Protein AF-A0A520XYS1-F1 (afdb_monomer_lite)

Secondary structure (DSSP, 8-state):
---BTTB-HHHHHHHHHHHHHHHHHHHHHHHHH-GGGHHHHHHHHHHHHHHHHHHHHHHHHHHHHHHTTS---HHHHHHHHHHHHHHHHHHHHHHHHHHHHHHTTTTTTT-HHHHHHHHHHHHHHHHHHHHHHHHHHHHHHHHHHHHHHHHHHHHTT--S-PPP----------------------------------PPP-HHHHHHHHTHHHH-TTSS-SSS---TTHHHH---HHHHHHHHHH--SSS---TTTS-HHHHHHHHHHHHHHT-TT------

pLDDT: mean 78.08, std 20.96, range [33.53, 98.38]

Structure (mmCIF, N/CA/C/O backbone):
data_AF-A0A520XYS1-F1
#
_entry.id   AF-A0A520XYS1-F1
#
loop_
_atom_site.group_PDB
_atom_site.id
_atom_site.type_symbol
_atom_site.label_atom_id
_atom_site.label_alt_id
_atom_site.label_comp_id
_atom_site.label_asym_id
_atom_site.label_entity_id
_atom_site.label_seq_id
_atom_site.pdbx_PDB_ins_code
_atom_site.Cartn_x
_atom_site.Cartn_y
_atom_site.Cartn_z
_atom_site.occupancy
_atom_site.B_iso_or_equiv
_atom_site.auth_seq_id
_atom_site.auth_comp_id
_atom_site.auth_asym_id
_atom_site.auth_atom_id
_atom_site.pdbx_PDB_model_num
ATOM 1 N N . MET A 1 1 ? -11.963 20.875 -13.825 1.00 44.03 1 MET A N 1
ATOM 2 C CA . MET A 1 1 ? -11.441 19.941 -14.853 1.00 44.03 1 MET A CA 1
ATOM 3 C C . MET A 1 1 ? -12.479 18.845 -15.032 1.00 44.03 1 MET A C 1
ATOM 5 O O . MET A 1 1 ? -12.377 17.786 -14.429 1.00 44.03 1 MET A O 1
ATOM 9 N N . GLU A 1 2 ? -13.547 19.167 -15.755 1.00 49.66 2 GLU A N 1
ATOM 10 C CA . GLU A 1 2 ? -14.822 18.446 -15.715 1.00 49.66 2 GLU A CA 1
ATOM 11 C C . GLU A 1 2 ? -15.007 17.699 -17.043 1.00 49.66 2 GLU A C 1
ATOM 13 O O . GLU A 1 2 ? -15.069 18.327 -18.093 1.00 49.66 2 GLU A O 1
ATOM 18 N N . SER A 1 3 ? -15.080 16.367 -16.994 1.00 47.44 3 SER A N 1
ATOM 19 C CA . SER A 1 3 ? -15.282 15.424 -18.112 1.00 47.44 3 SER A CA 1
ATOM 20 C C . SER A 1 3 ? -14.084 15.155 -19.046 1.00 47.44 3 SER A C 1
ATOM 22 O O . SER A 1 3 ? -13.508 16.030 -19.687 1.00 47.44 3 SER A O 1
ATOM 24 N N . VAL A 1 4 ? -13.737 13.870 -19.143 1.00 53.41 4 VAL A N 1
ATOM 25 C CA . VAL A 1 4 ? -12.895 13.280 -20.189 1.00 53.41 4 VAL A CA 1
ATOM 26 C C . VAL A 1 4 ? -13.722 12.109 -20.723 1.00 53.41 4 VAL A C 1
ATOM 28 O O . VAL A 1 4 ? -13.997 11.175 -19.980 1.00 53.41 4 VAL A O 1
ATOM 31 N N . PHE A 1 5 ? -14.178 12.196 -21.977 1.00 60.97 5 PHE A N 1
ATOM 32 C CA . PHE A 1 5 ? -15.071 11.216 -22.629 1.00 60.97 5 PHE A CA 1
ATOM 33 C C . PHE A 1 5 ? -16.490 11.069 -22.036 1.00 60.97 5 PHE A C 1
ATOM 35 O O . PHE A 1 5 ? -16.976 9.949 -21.921 1.00 60.97 5 PHE A O 1
ATOM 42 N N . ASP A 1 6 ? -17.167 12.172 -21.687 1.00 61.75 6 ASP A N 1
ATOM 43 C CA . ASP A 1 6 ? -18.593 12.188 -21.264 1.00 61.75 6 ASP A CA 1
ATOM 44 C C . ASP A 1 6 ? -18.919 11.334 -20.014 1.00 61.75 6 ASP A C 1
ATOM 46 O O . ASP A 1 6 ? -20.069 11.135 -19.632 1.00 61.75 6 ASP A O 1
ATOM 50 N N . LEU A 1 7 ? -17.873 10.851 -19.343 1.00 61.34 7 LEU A N 1
ATOM 51 C CA . LEU A 1 7 ? -17.911 10.132 -18.081 1.00 61.34 7 LEU A CA 1
ATOM 52 C C . LEU A 1 7 ? -17.264 11.016 -17.006 1.00 61.34 7 LEU A C 1
ATOM 54 O O . LEU A 1 7 ? -16.341 11.788 -17.313 1.00 61.34 7 LEU A O 1
ATOM 58 N N . PRO A 1 8 ? -17.709 10.925 -15.739 1.00 68.00 8 PRO A N 1
ATOM 59 C CA . PRO A 1 8 ? -17.008 11.579 -14.646 1.00 68.00 8 PRO A CA 1
ATOM 60 C C . PRO A 1 8 ? -15.547 11.115 -14.679 1.00 68.00 8 PRO A C 1
ATOM 62 O O . PRO A 1 8 ? -15.253 9.922 -14.652 1.00 68.00 8 PRO A O 1
ATOM 65 N N . ALA A 1 9 ? -14.613 12.062 -14.782 1.00 66.50 9 ALA A N 1
ATOM 66 C CA . ALA A 1 9 ? -13.184 11.747 -14.860 1.00 66.50 9 ALA A CA 1
ATOM 67 C C . ALA A 1 9 ? -12.687 11.034 -13.585 1.00 66.50 9 ALA A C 1
ATOM 69 O O . ALA A 1 9 ? -11.674 10.338 -13.609 1.00 66.50 9 ALA A O 1
ATOM 70 N N . HIS A 1 10 ? -13.432 11.190 -12.489 1.00 66.44 10 HIS A N 1
ATOM 71 C CA . HIS A 1 10 ? -13.073 10.744 -11.154 1.00 66.44 10 HIS A CA 1
ATOM 72 C C . HIS A 1 10 ? -12.969 9.204 -11.032 1.00 66.44 10 HIS A C 1
ATOM 74 O O . HIS A 1 10 ? -11.882 8.742 -10.687 1.00 66.44 10 HIS A O 1
ATOM 80 N N . PRO A 1 11 ? -13.964 8.378 -11.438 1.00 70.88 11 PRO A N 1
ATOM 81 C CA . PRO A 1 11 ? -13.792 6.924 -11.502 1.00 70.88 11 PRO A CA 1
ATOM 82 C C . PRO A 1 11 ? -12.605 6.475 -12.358 1.00 70.88 11 PRO A C 1
ATOM 84 O O . PRO A 1 11 ? -11.825 5.630 -11.931 1.00 70.88 11 PRO A O 1
ATOM 87 N N . LEU A 1 12 ? -12.418 7.041 -13.550 1.00 73.31 12 LEU A N 1
ATOM 88 C CA . LEU A 1 12 ? -11.340 6.591 -14.436 1.00 73.31 12 LEU A CA 1
ATOM 89 C C . LEU A 1 12 ? -9.949 6.868 -13.849 1.00 73.31 12 LEU A C 1
ATOM 91 O O . LEU A 1 12 ? -9.067 6.017 -13.974 1.00 73.31 12 LEU A O 1
ATOM 95 N N . MET A 1 13 ? -9.761 8.009 -13.174 1.00 72.38 13 MET A N 1
ATOM 96 C CA . MET A 1 13 ? -8.475 8.354 -12.558 1.00 72.38 13 MET A CA 1
ATOM 97 C C . MET A 1 13 ? -8.081 7.421 -11.411 1.00 72.38 13 MET A C 1
ATOM 99 O O . MET A 1 13 ? -6.893 7.154 -11.251 1.00 72.38 13 MET A O 1
ATOM 103 N N . VAL A 1 14 ? -9.044 6.897 -10.647 1.00 81.69 14 VAL A N 1
ATOM 104 C CA . VAL A 1 14 ? -8.759 5.997 -9.513 1.00 81.69 14 VAL A CA 1
ATOM 105 C C . VAL A 1 14 ? -8.704 4.522 -9.919 1.00 81.69 14 VAL A C 1
ATOM 107 O O . VAL A 1 14 ? -7.924 3.758 -9.357 1.00 81.69 14 VAL A O 1
ATOM 110 N N . HIS A 1 15 ? -9.452 4.110 -10.947 1.00 88.25 15 HIS A N 1
ATOM 111 C CA . HIS A 1 15 ? -9.433 2.721 -11.420 1.00 88.25 15 HIS A CA 1
ATOM 112 C C . HIS A 1 15 ? -8.185 2.402 -12.249 1.00 88.25 15 HIS A C 1
ATOM 114 O O . HIS A 1 15 ? -7.709 1.264 -12.236 1.00 88.25 15 HIS A O 1
ATOM 120 N N . PHE A 1 16 ? -7.630 3.387 -12.966 1.00 91.44 16 PHE A N 1
ATOM 121 C CA . PHE A 1 16 ? -6.454 3.153 -13.798 1.00 91.44 16 PHE A CA 1
ATOM 122 C C . PHE A 1 16 ? -5.235 2.675 -12.983 1.00 91.44 16 PHE A C 1
ATOM 124 O O . PHE A 1 16 ? -4.698 1.622 -13.331 1.00 91.44 16 PHE A O 1
ATOM 131 N N . PRO A 1 17 ? -4.809 3.338 -11.885 1.00 92.25 17 PRO A N 1
ATOM 132 C CA . PRO A 1 17 ? -3.697 2.868 -11.057 1.00 92.25 17 PRO A CA 1
ATOM 133 C C . PRO A 1 17 ? -3.905 1.456 -10.508 1.00 92.25 17 PRO A C 1
ATOM 135 O O . PRO A 1 17 ? -2.984 0.641 -10.567 1.00 92.25 17 PRO A O 1
ATOM 138 N N . VAL A 1 18 ? -5.119 1.144 -10.043 1.00 92.94 18 VAL A N 1
ATOM 139 C CA . VAL A 1 18 ? -5.460 -0.154 -9.433 1.00 92.94 18 VAL A CA 1
ATOM 140 C C . VAL A 1 18 ? -5.207 -1.318 -10.394 1.00 92.94 18 VAL A C 1
ATOM 142 O O . VAL A 1 18 ? -4.748 -2.378 -9.976 1.00 92.94 18 VAL A O 1
ATOM 145 N N . VAL A 1 19 ? -5.439 -1.120 -11.694 1.00 95.00 19 VAL A N 1
ATOM 146 C CA . VAL A 1 19 ? -5.171 -2.142 -12.719 1.00 95.00 19 VAL A CA 1
ATOM 147 C C . VAL A 1 19 ? -3.746 -2.034 -13.268 1.00 95.00 19 VAL A C 1
ATOM 149 O O . VAL A 1 19 ? -3.080 -3.045 -13.505 1.00 95.00 19 VAL A O 1
ATOM 152 N N . ALA A 1 20 ? -3.252 -0.815 -13.474 1.00 95.69 20 ALA A N 1
ATOM 153 C CA . ALA A 1 20 ? -1.972 -0.578 -14.125 1.00 95.69 20 ALA A CA 1
ATOM 154 C C . ALA A 1 20 ? -0.775 -1.011 -13.266 1.00 95.69 20 ALA A C 1
ATOM 156 O O . ALA A 1 20 ? 0.220 -1.475 -13.824 1.00 95.69 20 ALA A O 1
ATOM 157 N N . ILE A 1 21 ? -0.855 -0.909 -11.933 1.00 96.62 21 ILE A N 1
ATOM 158 C CA . ILE A 1 21 ? 0.234 -1.305 -11.026 1.00 96.62 21 ILE A CA 1
ATOM 159 C C . ILE A 1 21 ? 0.489 -2.825 -11.083 1.00 96.62 21 ILE A C 1
ATOM 161 O O . ILE A 1 21 ? 1.620 -3.200 -11.398 1.00 96.62 21 ILE A O 1
ATOM 165 N N . PRO A 1 22 ? -0.502 -3.726 -10.883 1.00 97.00 22 PRO A N 1
ATOM 166 C CA . PRO A 1 22 ? -0.289 -5.170 -11.032 1.00 97.00 22 PRO A CA 1
ATOM 167 C C . PRO A 1 22 ? 0.225 -5.567 -12.419 1.00 97.00 22 PRO A C 1
ATOM 169 O O . PRO A 1 22 ? 1.136 -6.389 -12.537 1.00 97.00 22 PRO A O 1
ATOM 172 N N . VAL A 1 23 ? -0.314 -4.954 -13.480 1.00 97.62 23 VAL A N 1
ATOM 173 C CA . VAL A 1 23 ? 0.135 -5.205 -14.858 1.00 97.62 23 VAL A CA 1
ATOM 174 C C . VAL A 1 23 ? 1.599 -4.795 -15.040 1.00 97.62 23 VAL A C 1
ATOM 176 O O . VAL A 1 23 ? 2.385 -5.555 -15.612 1.00 97.62 23 VAL A O 1
ATOM 179 N N . LEU A 1 24 ? 1.991 -3.627 -14.522 1.00 97.44 24 LEU A N 1
ATOM 180 C CA . LEU A 1 24 ? 3.372 -3.153 -14.556 1.00 97.44 24 LEU A CA 1
ATOM 181 C C . LEU A 1 24 ? 4.305 -4.061 -13.745 1.00 97.44 24 LEU A C 1
ATOM 183 O O . LEU A 1 24 ? 5.397 -4.370 -14.218 1.00 97.44 24 LEU A O 1
ATOM 187 N N . SER A 1 25 ? 3.877 -4.534 -12.573 1.00 97.44 25 SER A N 1
ATOM 188 C CA . SER A 1 25 ? 4.633 -5.472 -11.734 1.00 97.44 25 SER A CA 1
ATOM 189 C C . SER A 1 25 ? 4.891 -6.800 -12.449 1.00 97.44 25 SER A C 1
ATOM 191 O O . SER A 1 25 ? 6.027 -7.279 -12.481 1.00 97.44 25 SER A O 1
ATOM 193 N N . ILE A 1 26 ? 3.871 -7.372 -13.099 1.00 97.50 26 ILE A N 1
ATOM 194 C CA . ILE A 1 26 ? 4.018 -8.597 -13.901 1.00 97.50 26 ILE A CA 1
ATOM 195 C C . ILE A 1 26 ? 4.971 -8.352 -15.073 1.00 97.50 26 ILE A C 1
ATOM 197 O O . ILE A 1 26 ? 5.891 -9.141 -15.296 1.00 97.50 26 ILE A O 1
ATOM 201 N N . LEU A 1 27 ? 4.799 -7.244 -15.803 1.00 96.50 27 LEU A N 1
ATOM 202 C CA . LEU A 1 27 ? 5.690 -6.882 -16.903 1.00 96.50 27 LEU A CA 1
ATOM 203 C C . LEU A 1 27 ? 7.140 -6.724 -16.422 1.00 96.50 27 LEU A C 1
ATOM 205 O O . LEU A 1 27 ? 8.055 -7.230 -17.071 1.00 96.50 27 LEU A O 1
ATOM 209 N N . ALA A 1 28 ? 7.358 -6.071 -15.281 1.00 95.50 28 ALA A N 1
ATOM 210 C CA . ALA A 1 28 ? 8.678 -5.884 -14.693 1.00 95.50 28 ALA A CA 1
ATOM 211 C C . ALA A 1 28 ? 9.351 -7.230 -14.387 1.00 95.50 28 ALA A C 1
ATOM 213 O O . ALA A 1 28 ? 10.486 -7.460 -14.810 1.00 95.50 28 ALA A O 1
ATOM 214 N N . ILE A 1 29 ? 8.631 -8.156 -13.746 1.00 95.38 29 ILE A N 1
ATOM 215 C CA . ILE A 1 29 ? 9.125 -9.508 -13.450 1.00 95.38 29 ILE A CA 1
ATOM 216 C C . ILE A 1 29 ? 9.424 -10.275 -14.747 1.00 95.38 29 ILE A C 1
ATOM 218 O O . ILE A 1 29 ? 10.493 -10.873 -14.878 1.00 95.38 29 ILE A O 1
ATOM 222 N N . LEU A 1 30 ? 8.544 -10.213 -15.753 1.00 95.12 30 LEU A N 1
ATOM 223 C CA . LEU A 1 30 ? 8.771 -10.852 -17.055 1.00 95.12 30 LEU A CA 1
ATOM 224 C C . LEU A 1 30 ? 10.018 -10.308 -17.760 1.00 95.12 30 LEU A C 1
ATOM 226 O O . LEU A 1 30 ? 10.784 -11.082 -18.338 1.00 95.12 30 LEU A O 1
ATOM 230 N N . LEU A 1 31 ? 10.259 -8.997 -17.696 1.00 91.81 31 LEU A N 1
ATOM 231 C CA . LEU A 1 31 ? 11.460 -8.381 -18.257 1.00 91.81 31 LEU A CA 1
ATOM 232 C C . LEU A 1 31 ? 12.718 -8.749 -17.466 1.00 91.81 31 LEU A C 1
ATOM 234 O O . LEU A 1 31 ? 13.782 -8.905 -18.070 1.00 91.81 31 LEU A O 1
ATOM 238 N N . VAL A 1 32 ? 12.625 -8.959 -16.151 1.00 92.38 32 VAL A N 1
ATOM 239 C CA . VAL A 1 32 ? 13.731 -9.515 -15.360 1.00 92.38 32 VAL A CA 1
ATOM 240 C C . VAL A 1 32 ? 14.054 -10.942 -15.819 1.00 92.38 32 VAL A C 1
ATOM 242 O O . VAL A 1 32 ? 15.208 -11.204 -16.164 1.00 92.38 32 VAL A O 1
ATOM 245 N N . LEU A 1 33 ? 13.051 -11.821 -15.913 1.00 91.62 33 LEU A N 1
ATOM 246 C CA . LEU A 1 33 ? 13.213 -13.243 -16.247 1.00 91.62 33 LEU A CA 1
ATOM 247 C C . LEU A 1 33 ? 13.577 -13.506 -17.715 1.00 91.62 33 LEU A C 1
ATOM 249 O O . LEU A 1 33 ? 14.277 -14.475 -18.011 1.00 91.62 33 LEU A O 1
ATOM 253 N N . LYS A 1 34 ? 13.123 -12.656 -18.646 1.00 89.81 34 LYS A N 1
ATOM 254 C CA . LYS A 1 34 ? 13.348 -12.812 -20.090 1.00 89.81 34 LYS A CA 1
ATOM 255 C C . LYS A 1 34 ? 14.091 -11.606 -20.682 1.00 89.81 34 LYS A C 1
ATOM 257 O O . LYS A 1 34 ? 13.475 -10.735 -21.303 1.00 89.81 34 LYS A O 1
ATOM 262 N N . PRO A 1 35 ? 15.437 -11.570 -20.584 1.00 83.06 35 PRO A N 1
ATOM 263 C CA . PRO A 1 35 ? 16.249 -10.452 -21.067 1.00 83.06 35 PRO A CA 1
ATOM 264 C C . PRO A 1 35 ? 16.073 -10.137 -22.555 1.00 83.06 35 PRO A C 1
ATOM 266 O O . PRO A 1 35 ? 16.159 -8.976 -22.950 1.00 83.06 35 PRO A O 1
ATOM 269 N N . SER A 1 36 ? 15.775 -11.144 -23.383 1.00 84.44 36 SER A N 1
ATOM 270 C CA . SER A 1 36 ? 15.571 -10.958 -24.825 1.00 84.44 36 SER A CA 1
ATOM 271 C C . SER A 1 36 ? 14.384 -10.040 -25.144 1.00 84.44 36 SER A C 1
ATOM 273 O O . SER A 1 36 ? 14.406 -9.334 -26.152 1.00 84.44 36 SER A O 1
ATOM 275 N N . LEU A 1 37 ? 13.369 -10.008 -24.272 1.00 84.88 37 LEU A N 1
ATOM 276 C CA . LEU A 1 37 ? 12.145 -9.229 -24.462 1.00 84.88 37 LEU A CA 1
ATOM 277 C C . LEU A 1 37 ? 12.354 -7.728 -24.188 1.00 84.88 37 LEU A C 1
ATOM 279 O O . LEU A 1 37 ? 11.630 -6.894 -24.732 1.00 84.88 37 LEU A O 1
ATOM 283 N N . ARG A 1 38 ? 13.395 -7.371 -23.417 1.00 84.50 38 ARG A N 1
ATOM 284 C CA . ARG A 1 38 ? 13.719 -5.982 -23.038 1.00 84.50 38 ARG A CA 1
ATOM 285 C C . ARG A 1 38 ? 13.978 -5.085 -24.246 1.00 84.50 38 ARG A C 1
ATOM 287 O O . ARG A 1 38 ? 13.657 -3.901 -24.215 1.00 84.50 38 ARG A O 1
ATOM 294 N N . SER A 1 39 ? 14.564 -5.627 -25.314 1.00 80.75 39 SER A N 1
ATOM 295 C CA . SER A 1 39 ? 14.966 -4.835 -26.482 1.00 80.75 39 SER A CA 1
ATOM 296 C C . SER A 1 39 ? 13.765 -4.284 -27.262 1.00 80.75 39 SER A C 1
ATOM 298 O O . SER A 1 39 ? 13.771 -3.096 -27.600 1.00 80.75 39 SER A O 1
ATOM 300 N N . SER A 1 40 ? 12.745 -5.120 -27.482 1.00 85.94 40 SER A N 1
ATOM 301 C CA . SER A 1 40 ? 11.527 -4.802 -28.235 1.00 85.94 40 SER A CA 1
ATOM 302 C C . SER A 1 40 ? 10.470 -4.094 -27.387 1.00 85.94 40 SER A C 1
ATOM 304 O O . SER A 1 40 ? 9.817 -3.180 -27.876 1.00 85.94 40 SER A O 1
ATOM 306 N N . TRP A 1 41 ? 10.323 -4.468 -26.112 1.00 91.75 41 TRP A N 1
ATOM 307 C CA . TRP A 1 41 ? 9.269 -3.931 -25.237 1.00 91.75 41 TRP A CA 1
ATOM 308 C C . TRP A 1 41 ? 9.700 -2.705 -24.430 1.00 91.75 41 TRP A C 1
ATOM 310 O O . TRP A 1 41 ? 8.909 -2.151 -23.679 1.00 91.75 41 TRP A O 1
ATOM 320 N N . ARG A 1 42 ? 10.940 -2.242 -24.611 1.00 90.06 42 ARG A N 1
ATOM 321 C CA . ARG A 1 42 ? 11.534 -1.114 -23.884 1.00 90.06 42 ARG A CA 1
ATOM 322 C C . ARG A 1 42 ? 10.621 0.106 -23.773 1.00 90.06 42 ARG A C 1
ATOM 324 O O . ARG A 1 42 ? 10.347 0.581 -22.678 1.00 90.06 42 ARG A O 1
ATOM 331 N N . TRP A 1 43 ? 10.210 0.640 -24.921 1.00 92.19 43 TRP A N 1
ATOM 332 C CA . TRP A 1 43 ? 9.527 1.931 -24.965 1.00 92.19 43 TRP A CA 1
ATOM 333 C C . TRP A 1 43 ? 8.107 1.798 -24.437 1.00 92.19 43 TRP A C 1
ATOM 335 O O . TRP A 1 43 ? 7.614 2.704 -23.778 1.00 92.19 43 TRP A O 1
ATOM 345 N N . PHE A 1 44 ? 7.507 0.626 -24.646 1.00 95.38 44 PHE A N 1
ATOM 346 C CA . PHE A 1 44 ? 6.235 0.265 -24.048 1.00 95.38 44 PHE A CA 1
ATOM 347 C C . PHE A 1 44 ? 6.334 0.176 -22.518 1.00 95.38 44 PHE A C 1
ATOM 349 O O . PHE A 1 44 ? 5.522 0.776 -21.830 1.00 95.38 44 PHE A O 1
ATOM 356 N N . ALA A 1 45 ? 7.354 -0.498 -21.977 1.00 94.12 45 ALA A N 1
ATOM 357 C CA . ALA A 1 45 ? 7.548 -0.639 -20.535 1.00 94.12 45 ALA A CA 1
ATOM 358 C C . ALA A 1 45 ? 7.820 0.704 -19.842 1.00 94.12 45 ALA A C 1
ATOM 360 O O . ALA A 1 45 ? 7.249 0.966 -18.790 1.00 94.12 45 ALA A O 1
ATOM 361 N N . ILE A 1 46 ? 8.648 1.567 -20.444 1.00 95.00 46 ILE A N 1
ATOM 362 C CA . ILE A 1 46 ? 8.909 2.920 -19.925 1.00 95.00 46 ILE A CA 1
ATOM 363 C C . ILE A 1 46 ? 7.641 3.774 -20.007 1.00 95.00 46 ILE A C 1
ATOM 365 O O . ILE A 1 46 ? 7.277 4.414 -19.027 1.00 95.00 46 ILE A O 1
ATOM 369 N N . GLY A 1 47 ? 6.947 3.761 -21.150 1.00 96.31 47 GLY A N 1
ATOM 370 C CA . GLY A 1 47 ? 5.692 4.492 -21.319 1.00 96.31 47 GLY A CA 1
ATOM 371 C C . GLY A 1 47 ? 4.647 4.068 -20.290 1.00 96.31 47 GLY A C 1
ATOM 372 O O . GLY A 1 47 ? 4.088 4.919 -19.607 1.00 96.31 47 GLY A O 1
ATOM 373 N N . LEU A 1 48 ? 4.451 2.759 -20.109 1.00 96.31 48 LEU A N 1
ATOM 374 C CA . LEU A 1 48 ? 3.540 2.219 -19.105 1.00 96.31 48 LEU A CA 1
ATOM 375 C C . LEU A 1 48 ? 3.965 2.617 -17.687 1.00 96.31 48 LEU A C 1
ATOM 377 O O . LEU A 1 48 ? 3.130 3.088 -16.930 1.00 96.31 48 LEU A O 1
ATOM 381 N N . ALA A 1 49 ? 5.251 2.504 -17.342 1.00 96.69 49 ALA A N 1
ATOM 382 C CA . ALA A 1 49 ? 5.758 2.892 -16.026 1.00 96.69 49 ALA A CA 1
ATOM 383 C C . ALA A 1 49 ? 5.495 4.369 -15.699 1.00 96.69 49 ALA A C 1
ATOM 385 O O . ALA A 1 49 ? 5.053 4.689 -14.597 1.00 96.69 49 ALA A O 1
ATOM 386 N N . VAL A 1 50 ? 5.739 5.260 -16.664 1.00 96.50 50 VAL A N 1
ATOM 387 C CA . VAL A 1 50 ? 5.510 6.703 -16.515 1.00 96.50 50 VAL A CA 1
ATOM 388 C C . VAL A 1 50 ? 4.021 7.006 -16.380 1.00 96.50 50 VAL A C 1
ATOM 390 O O . VAL A 1 50 ? 3.637 7.749 -15.483 1.00 96.50 50 VAL A O 1
ATOM 393 N N . ILE A 1 51 ? 3.176 6.411 -17.228 1.00 95.62 51 ILE A N 1
ATOM 394 C CA . ILE A 1 51 ? 1.724 6.620 -17.170 1.00 95.62 51 ILE A CA 1
ATOM 395 C C . ILE A 1 51 ? 1.162 6.106 -15.839 1.00 95.62 51 ILE A C 1
ATOM 397 O O . ILE A 1 51 ? 0.389 6.818 -15.203 1.00 95.62 51 ILE A O 1
ATOM 401 N N . THR A 1 52 ? 1.580 4.920 -15.381 1.00 95.75 52 THR A N 1
ATOM 402 C CA . THR A 1 52 ? 1.186 4.382 -14.072 1.00 95.75 52 THR A CA 1
ATOM 403 C C . THR A 1 52 ? 1.588 5.333 -12.948 1.00 95.75 52 THR A C 1
ATOM 405 O O . THR A 1 52 ? 0.736 5.699 -12.148 1.00 95.75 52 THR A O 1
ATOM 408 N N . ALA A 1 53 ? 2.840 5.801 -12.917 1.00 95.50 53 ALA A N 1
ATOM 409 C CA . ALA A 1 53 ? 3.307 6.716 -11.877 1.00 95.50 53 ALA A CA 1
ATOM 410 C C . ALA A 1 53 ? 2.533 8.045 -11.868 1.00 95.50 53 ALA A C 1
ATOM 412 O O . ALA A 1 53 ? 2.072 8.474 -10.812 1.00 95.50 53 ALA A O 1
ATOM 413 N N . ILE A 1 54 ? 2.341 8.672 -13.036 1.00 94.44 54 ILE A N 1
ATOM 414 C CA . ILE A 1 54 ? 1.571 9.920 -13.164 1.00 94.44 54 ILE A CA 1
ATOM 415 C C . ILE A 1 54 ? 0.126 9.707 -12.710 1.00 94.44 54 ILE A C 1
ATOM 417 O O . ILE A 1 54 ? -0.403 10.520 -11.957 1.00 94.44 54 ILE A O 1
ATOM 421 N N . SER A 1 55 ? -0.511 8.612 -13.127 1.00 92.62 55 SER A N 1
ATOM 422 C CA . SER A 1 55 ? -1.885 8.323 -12.722 1.00 92.62 55 SER A CA 1
ATOM 423 C C . SER A 1 55 ? -2.005 8.100 -11.214 1.00 92.62 55 SER A C 1
ATOM 425 O O . SER A 1 55 ? -2.968 8.574 -10.623 1.00 92.62 55 SER A O 1
ATOM 427 N N . THR A 1 56 ? -1.042 7.422 -10.578 1.00 93.00 56 THR A N 1
ATOM 428 C CA . THR A 1 56 ? -1.008 7.249 -9.116 1.00 93.00 56 THR A CA 1
ATOM 429 C C . THR A 1 56 ? -0.827 8.586 -8.394 1.00 93.00 56 THR A C 1
ATOM 431 O O . THR A 1 56 ? -1.494 8.833 -7.394 1.00 93.00 56 THR A O 1
ATOM 434 N N . LEU A 1 57 ? 0.034 9.472 -8.908 1.00 92.06 57 LEU A N 1
ATOM 435 C CA . LEU A 1 57 ? 0.230 10.820 -8.360 1.00 92.06 57 LEU A CA 1
ATOM 436 C C . LEU A 1 57 ? -1.065 11.635 -8.399 1.00 92.06 57 LEU A C 1
ATOM 438 O O . LEU A 1 57 ? -1.453 12.194 -7.374 1.00 92.06 57 LEU A O 1
ATOM 442 N N . LEU A 1 58 ? -1.741 11.646 -9.553 1.00 90.25 58 LEU A N 1
ATOM 443 C CA . LEU A 1 58 ? -3.013 12.344 -9.738 1.00 90.25 58 LEU A CA 1
ATOM 444 C C . LEU A 1 58 ? -4.105 11.785 -8.820 1.00 90.25 58 LEU A C 1
ATOM 446 O O . LEU A 1 58 ? -4.785 12.564 -8.155 1.00 90.25 58 LEU A O 1
ATOM 450 N N . ALA A 1 59 ? -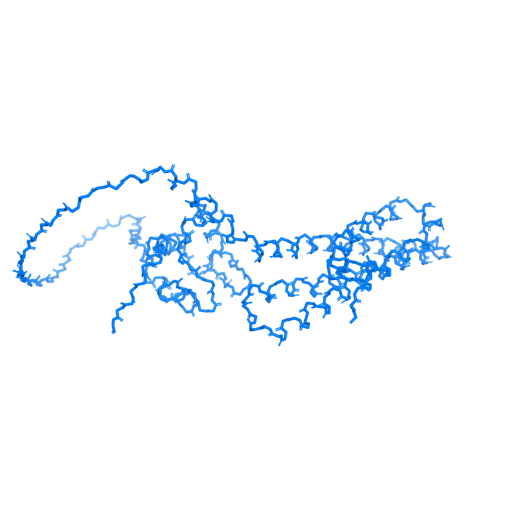4.229 10.457 -8.732 1.00 88.50 59 ALA A N 1
ATOM 451 C CA . ALA A 1 59 ? -5.196 9.807 -7.851 1.00 88.50 59 ALA A CA 1
ATOM 452 C C . ALA A 1 59 ? -4.979 10.205 -6.382 1.00 88.50 59 ALA A C 1
ATOM 454 O O . ALA A 1 59 ? -5.913 10.671 -5.736 1.00 88.50 59 ALA A O 1
ATOM 455 N N . ALA A 1 60 ? -3.745 10.127 -5.883 1.00 85.19 60 ALA A N 1
ATOM 456 C CA . ALA A 1 60 ? -3.444 10.506 -4.506 1.00 85.19 60 ALA A CA 1
ATOM 457 C C . ALA A 1 60 ? -3.645 12.017 -4.253 1.00 85.19 60 ALA A C 1
ATOM 459 O O . ALA A 1 60 ? -4.269 12.381 -3.264 1.00 85.19 60 ALA A O 1
ATOM 460 N N . SER A 1 61 ? -3.275 12.894 -5.200 1.00 85.44 61 SER A N 1
ATOM 461 C CA . SER A 1 61 ? -3.521 14.344 -5.056 1.00 85.44 61 SER A CA 1
ATOM 462 C C . SER A 1 61 ? -5.011 14.700 -5.020 1.00 85.44 61 SER A C 1
ATOM 464 O O . SER A 1 61 ? -5.406 15.691 -4.414 1.00 85.44 61 SER A O 1
ATOM 466 N N . SER A 1 62 ? -5.856 13.886 -5.666 1.00 83.56 62 SER A N 1
ATOM 467 C CA . SER A 1 62 ? -7.307 14.071 -5.613 1.00 83.56 62 SER A CA 1
ATOM 468 C C . SER A 1 62 ? -7.915 13.644 -4.274 1.00 83.56 62 SER A C 1
ATOM 470 O O . SER A 1 62 ? -8.953 14.181 -3.902 1.00 83.56 62 SER A O 1
ATOM 472 N N . GLY A 1 63 ? -7.266 12.715 -3.561 1.00 77.88 63 GLY A N 1
ATOM 473 C CA . GLY A 1 63 ? -7.657 12.294 -2.215 1.00 77.88 63 GLY A CA 1
ATOM 474 C C . GLY A 1 63 ? -7.264 13.323 -1.157 1.00 77.88 63 GLY A C 1
ATOM 475 O O . GLY A 1 63 ? -8.117 13.745 -0.387 1.00 77.88 63 GLY A O 1
ATOM 476 N N . GLU A 1 64 ? -6.018 13.805 -1.194 1.00 79.38 64 GLU A N 1
ATOM 477 C CA . GLU A 1 64 ? -5.501 14.852 -0.290 1.00 79.38 64 GLU A CA 1
ATOM 478 C C . GLU A 1 64 ? -6.406 16.104 -0.297 1.00 79.38 64 GLU A C 1
ATOM 480 O O . GLU A 1 64 ? -6.805 16.609 0.749 1.00 79.38 64 GLU A O 1
ATOM 485 N N . ALA A 1 65 ? -6.828 16.554 -1.486 1.00 79.88 65 ALA A N 1
ATOM 486 C CA . ALA A 1 65 ? -7.714 17.711 -1.633 1.00 79.88 65 ALA A CA 1
ATOM 487 C C . ALA A 1 65 ? -9.129 17.502 -1.054 1.00 79.88 65 ALA A C 1
ATOM 489 O O . ALA A 1 65 ? -9.829 18.478 -0.788 1.00 79.88 65 ALA A O 1
ATOM 490 N N . LEU A 1 66 ? -9.579 16.251 -0.907 1.00 72.44 66 LEU A N 1
ATOM 491 C CA . LEU A 1 66 ? -10.876 15.922 -0.314 1.00 72.44 66 LEU A CA 1
ATOM 492 C C . LEU A 1 66 ? -10.794 15.884 1.215 1.00 72.44 66 LEU A C 1
ATOM 494 O O . LEU A 1 66 ? -11.713 16.368 1.869 1.00 72.44 66 LEU A O 1
ATOM 498 N N . VAL A 1 67 ? -9.694 15.359 1.764 1.00 74.12 67 VAL A N 1
ATOM 499 C CA . VAL A 1 67 ? -9.428 15.292 3.212 1.00 74.12 67 VAL A CA 1
ATOM 500 C C . VAL A 1 67 ? -9.371 16.689 3.835 1.00 74.12 67 VAL A C 1
ATOM 502 O O . VAL A 1 67 ? -9.873 16.887 4.930 1.00 74.12 67 VAL A O 1
ATOM 505 N N . GLU A 1 68 ? -8.872 17.701 3.118 1.00 76.50 68 GLU A N 1
ATOM 506 C CA . GLU A 1 68 ? -8.901 19.096 3.595 1.00 76.50 68 GLU A CA 1
ATOM 507 C C . GLU A 1 68 ? -10.320 19.692 3.711 1.00 76.50 68 GLU A C 1
ATOM 509 O O . GLU A 1 68 ? -10.511 20.721 4.363 1.00 76.50 68 GLU A O 1
ATOM 514 N N . LEU A 1 69 ? -11.315 19.084 3.055 1.00 74.88 69 LEU A N 1
ATOM 515 C CA . LEU A 1 69 ? -12.689 19.592 2.985 1.00 74.88 69 LEU A CA 1
ATOM 516 C C . LEU A 1 69 ? -13.651 18.884 3.943 1.00 74.88 69 LEU A C 1
ATOM 518 O O . LEU A 1 69 ? -14.733 19.416 4.200 1.00 74.88 69 LEU A O 1
ATOM 522 N N . ILE A 1 70 ? -13.288 17.704 4.443 1.00 74.75 70 ILE A N 1
ATOM 523 C CA . ILE A 1 70 ? -14.093 16.914 5.377 1.00 74.75 70 ILE A CA 1
ATOM 524 C C . ILE A 1 70 ? -13.341 16.812 6.709 1.00 74.75 70 ILE A C 1
ATOM 526 O O . ILE A 1 70 ? -12.131 16.628 6.709 1.00 74.75 70 ILE A O 1
ATOM 530 N N . GLU A 1 71 ? -14.023 16.947 7.851 1.00 66.88 71 GLU A N 1
ATOM 531 C CA . GLU A 1 71 ? -13.432 16.555 9.140 1.00 66.88 71 GLU A CA 1
ATOM 532 C C . GLU A 1 71 ? -13.178 15.045 9.071 1.00 66.88 71 GLU A C 1
ATOM 534 O O . GLU A 1 71 ? -14.111 14.251 9.155 1.00 66.88 71 GLU A O 1
ATOM 539 N N . ALA A 1 72 ? -11.939 14.660 8.767 1.00 59.00 72 ALA A N 1
ATOM 540 C CA . ALA A 1 72 ? -11.593 13.280 8.478 1.00 59.00 72 ALA A CA 1
ATOM 541 C C . ALA A 1 72 ? -11.618 12.443 9.763 1.00 59.00 72 ALA A C 1
ATOM 543 O O . ALA A 1 72 ? -10.870 12.708 10.703 1.00 59.00 72 ALA A O 1
ATOM 544 N N . ASP A 1 73 ? -12.485 11.431 9.785 1.00 65.81 73 ASP A N 1
ATOM 545 C CA . ASP A 1 73 ? -12.469 10.370 10.791 1.00 65.81 73 ASP A CA 1
ATOM 546 C C . ASP A 1 73 ? -11.178 9.535 10.679 1.00 65.81 73 ASP A C 1
ATOM 548 O O . ASP A 1 73 ? -10.587 9.435 9.597 1.00 65.81 73 ASP A O 1
ATOM 552 N N . ASP A 1 74 ? -10.788 8.855 11.766 1.00 64.62 74 ASP A N 1
ATOM 553 C CA . ASP A 1 74 ? -9.554 8.045 11.863 1.00 64.62 74 ASP A CA 1
ATOM 554 C C . ASP A 1 74 ? -9.354 7.066 10.675 1.00 64.62 74 ASP A C 1
ATOM 556 O O . ASP A 1 74 ? -8.232 6.781 10.263 1.00 64.62 74 ASP A O 1
ATOM 560 N N . TRP A 1 75 ? -10.448 6.584 10.076 1.00 63.88 75 TRP A N 1
ATOM 561 C CA . TRP A 1 75 ? -10.461 5.569 9.016 1.00 63.88 75 TRP A CA 1
ATOM 562 C C . TRP A 1 75 ? -10.075 6.140 7.640 1.00 63.88 75 TRP A C 1
ATOM 564 O O . TRP A 1 75 ? -9.534 5.436 6.784 1.00 63.88 75 TRP A O 1
ATOM 574 N N . VAL A 1 76 ? -10.341 7.428 7.403 1.00 76.19 76 VAL A N 1
ATOM 575 C CA . VAL A 1 76 ? -9.926 8.120 6.170 1.00 76.19 76 VAL A CA 1
ATOM 576 C C . VAL A 1 76 ? -8.417 8.380 6.199 1.00 76.19 76 VAL A C 1
ATOM 578 O O . VAL A 1 76 ? -7.748 8.262 5.170 1.00 76.19 76 VAL A O 1
ATOM 581 N N . GLU A 1 77 ? -7.876 8.645 7.389 1.00 77.88 77 GLU A N 1
ATOM 582 C CA . GLU A 1 77 ? -6.449 8.877 7.627 1.00 77.88 77 GLU A CA 1
ATOM 583 C C . GLU A 1 77 ? -5.606 7.611 7.366 1.00 77.88 77 GLU A C 1
ATOM 585 O O . GLU A 1 77 ? -4.525 7.676 6.767 1.00 77.88 77 GLU A O 1
ATOM 590 N N . ASP A 1 78 ? -6.131 6.430 7.710 1.00 82.00 78 ASP A N 1
ATOM 591 C CA . ASP A 1 78 ? -5.485 5.149 7.402 1.00 82.00 78 ASP A CA 1
ATOM 592 C C . ASP A 1 78 ? -5.422 4.883 5.888 1.00 82.00 78 ASP A C 1
ATOM 594 O O . ASP A 1 78 ? -4.366 4.508 5.359 1.00 82.00 78 ASP A O 1
ATOM 598 N N . HIS A 1 79 ? -6.511 5.151 5.156 1.00 85.31 79 HIS A N 1
ATOM 599 C CA . HIS A 1 79 ? -6.533 5.036 3.694 1.00 85.31 79 HIS A CA 1
ATOM 600 C C . HIS A 1 79 ? -5.533 5.993 3.019 1.00 85.31 79 HIS A C 1
ATOM 602 O O . HIS A 1 79 ? -4.827 5.594 2.083 1.00 85.31 79 HIS A O 1
ATOM 608 N N . GLU A 1 80 ? -5.428 7.230 3.514 1.00 86.25 80 GLU A N 1
ATOM 609 C CA . GLU A 1 80 ? -4.467 8.227 3.033 1.00 86.25 80 GLU A CA 1
ATOM 610 C C . GLU A 1 80 ? -3.017 7.763 3.248 1.00 86.25 80 GLU A C 1
ATOM 612 O O . GLU A 1 80 ? -2.217 7.752 2.305 1.00 86.25 80 GLU A O 1
ATOM 617 N N . SER A 1 81 ? -2.680 7.298 4.456 1.00 87.31 81 SER A N 1
ATOM 618 C CA . SER A 1 81 ? -1.316 6.872 4.801 1.00 87.31 81 SER A CA 1
ATOM 619 C C . SER A 1 81 ? -0.823 5.693 3.944 1.00 87.31 81 SER A C 1
ATOM 621 O O . SER A 1 81 ? 0.335 5.650 3.492 1.00 87.31 81 SER A O 1
ATOM 623 N N . LEU A 1 82 ? -1.719 4.743 3.655 1.00 87.19 82 LEU A N 1
ATOM 624 C CA . LEU A 1 82 ? -1.450 3.618 2.766 1.00 87.19 82 LEU A CA 1
ATOM 625 C C . LEU A 1 82 ? -1.264 4.092 1.320 1.00 87.19 82 LEU A C 1
ATOM 627 O O . LEU A 1 82 ? -0.367 3.596 0.630 1.00 87.19 82 LEU A O 1
ATOM 631 N N . GLY A 1 83 ? -2.077 5.053 0.871 1.00 88.38 83 GLY A N 1
ATOM 632 C CA . GLY A 1 83 ? -1.979 5.679 -0.448 1.00 88.38 83 GLY A CA 1
ATOM 633 C C . GLY A 1 83 ? -0.647 6.403 -0.672 1.00 88.38 83 GLY A C 1
ATOM 634 O O . GLY A 1 83 ? -0.002 6.204 -1.707 1.00 88.38 83 GLY A O 1
ATOM 635 N N . GLU A 1 84 ? -0.177 7.166 0.315 1.00 90.00 84 GLU A N 1
ATOM 636 C CA . GLU A 1 84 ? 1.112 7.865 0.243 1.00 90.00 84 GLU A CA 1
ATOM 637 C C . GLU A 1 84 ? 2.284 6.875 0.202 1.00 90.00 84 GLU A C 1
ATOM 639 O O . GLU A 1 84 ? 3.192 6.974 -0.630 1.00 90.00 84 GLU A O 1
ATOM 644 N N . THR A 1 85 ? 2.225 5.827 1.024 1.00 93.06 85 THR A N 1
ATOM 645 C CA . THR A 1 85 ? 3.247 4.773 1.004 1.00 93.06 85 THR A CA 1
ATOM 646 C C . THR A 1 85 ? 3.274 4.041 -0.347 1.00 93.06 85 THR A C 1
ATOM 648 O O . THR A 1 85 ? 4.346 3.766 -0.900 1.00 93.06 85 THR A O 1
ATOM 651 N N . LEU A 1 86 ? 2.102 3.766 -0.934 1.00 94.12 86 LEU A N 1
ATOM 652 C CA . LEU A 1 86 ? 1.986 3.167 -2.264 1.00 94.12 86 LEU A CA 1
ATOM 653 C C . LEU A 1 86 ? 2.639 4.045 -3.344 1.00 94.12 86 LEU A C 1
ATOM 655 O O . LEU A 1 86 ? 3.338 3.518 -4.215 1.00 94.12 86 LEU A O 1
ATOM 659 N N . ARG A 1 87 ? 2.473 5.373 -3.275 1.00 94.00 87 ARG A N 1
ATOM 660 C CA . ARG A 1 87 ? 3.071 6.335 -4.217 1.00 94.00 87 ARG A CA 1
ATOM 661 C C . ARG A 1 87 ? 4.594 6.175 -4.281 1.00 94.00 87 ARG A C 1
ATOM 663 O O . ARG A 1 87 ? 5.157 6.071 -5.376 1.00 94.00 87 ARG A O 1
ATOM 670 N N . ILE A 1 88 ? 5.256 6.055 -3.129 1.00 95.25 88 ILE A N 1
ATOM 671 C CA . ILE A 1 88 ? 6.711 5.847 -3.037 1.00 95.25 88 ILE A CA 1
ATOM 672 C C . ILE A 1 88 ? 7.125 4.535 -3.719 1.00 95.25 88 ILE A C 1
ATOM 674 O O . ILE A 1 88 ? 8.082 4.512 -4.502 1.00 95.25 88 ILE A O 1
ATOM 678 N N . PHE A 1 89 ? 6.398 3.440 -3.479 1.00 97.12 89 PHE A N 1
ATOM 679 C CA . PHE A 1 89 ? 6.719 2.148 -4.093 1.00 97.12 89 PHE A CA 1
ATOM 680 C C . PHE A 1 89 ? 6.502 2.129 -5.606 1.00 97.12 89 PHE A C 1
ATOM 682 O O . PHE A 1 89 ? 7.323 1.554 -6.322 1.00 97.12 89 PHE A O 1
ATOM 689 N N . VAL A 1 90 ? 5.456 2.787 -6.115 1.00 96.88 90 VAL A N 1
ATOM 690 C CA . VAL A 1 90 ? 5.206 2.901 -7.562 1.00 96.88 90 VAL A CA 1
ATOM 691 C C . VAL A 1 90 ? 6.299 3.721 -8.248 1.00 96.88 90 VAL A C 1
ATOM 693 O O . VAL A 1 90 ? 6.793 3.318 -9.303 1.00 96.88 90 VAL A O 1
ATOM 696 N N . ILE A 1 91 ? 6.743 4.827 -7.640 1.00 96.81 91 ILE A N 1
ATOM 697 C CA . ILE A 1 91 ? 7.865 5.625 -8.157 1.00 96.81 91 ILE A CA 1
ATOM 698 C C . ILE A 1 91 ? 9.156 4.793 -8.160 1.00 96.81 91 ILE A C 1
ATOM 700 O O . ILE A 1 91 ? 9.876 4.773 -9.162 1.00 96.81 91 ILE A O 1
ATOM 704 N N . GLY A 1 92 ? 9.427 4.051 -7.082 1.00 97.31 92 GLY A N 1
ATOM 705 C CA . GLY A 1 92 ? 10.568 3.135 -6.996 1.00 97.31 92 GLY A CA 1
ATOM 706 C C . GLY A 1 92 ? 10.529 2.024 -8.054 1.00 97.31 92 GLY A C 1
ATOM 707 O O . GLY A 1 92 ? 11.544 1.733 -8.699 1.00 97.31 92 GLY A O 1
ATOM 708 N N . LEU A 1 93 ? 9.352 1.446 -8.310 1.00 97.75 93 LEU A N 1
ATOM 709 C CA . LEU A 1 93 ? 9.135 0.470 -9.378 1.00 97.75 93 LEU A CA 1
ATOM 710 C C . LEU A 1 93 ? 9.405 1.086 -10.756 1.00 97.75 93 LEU A C 1
ATOM 712 O O . LEU A 1 93 ? 10.170 0.522 -11.537 1.00 97.75 93 LEU A O 1
ATOM 716 N N . ALA A 1 94 ? 8.837 2.258 -11.046 1.00 97.38 94 ALA A N 1
ATOM 717 C CA . ALA A 1 94 ? 9.015 2.936 -12.326 1.00 97.38 94 ALA A CA 1
ATOM 718 C C . ALA A 1 94 ? 10.484 3.315 -12.580 1.00 97.38 94 ALA A C 1
ATOM 720 O O . ALA A 1 94 ? 11.011 3.066 -13.670 1.00 97.38 94 ALA A O 1
ATOM 721 N N . ALA A 1 95 ? 11.172 3.856 -11.571 1.00 96.31 95 ALA A N 1
ATOM 722 C CA . ALA A 1 95 ? 12.579 4.232 -11.657 1.00 96.31 95 ALA A CA 1
ATOM 723 C C . ALA A 1 95 ? 13.490 3.009 -11.840 1.00 96.31 95 ALA A C 1
ATOM 725 O O . ALA A 1 95 ? 14.322 2.986 -12.751 1.00 96.31 95 ALA A O 1
ATOM 726 N N . SER A 1 96 ? 13.309 1.966 -11.022 1.00 94.94 96 SER A N 1
ATOM 727 C CA . SER A 1 96 ? 14.124 0.747 -11.101 1.00 94.94 96 SER A CA 1
ATOM 728 C C . SER A 1 96 ? 13.893 -0.025 -12.405 1.00 94.94 96 SER A C 1
ATOM 730 O O . SER A 1 96 ? 14.857 -0.482 -13.016 1.00 94.94 96 SER A O 1
ATOM 732 N N . LEU A 1 97 ? 12.650 -0.108 -12.895 1.00 94.81 97 LEU A N 1
ATOM 733 C CA . LEU A 1 97 ? 12.330 -0.718 -14.187 1.00 94.81 97 LEU A CA 1
ATOM 734 C C . LEU A 1 97 ? 12.920 0.080 -15.357 1.00 94.81 97 LEU A C 1
ATOM 736 O O . LEU A 1 97 ? 13.475 -0.502 -16.290 1.00 94.81 97 LEU A O 1
ATOM 740 N N . THR A 1 98 ? 12.843 1.411 -15.306 1.00 93.69 98 THR A N 1
ATOM 741 C CA . THR A 1 98 ? 13.454 2.278 -16.323 1.00 93.69 98 THR A CA 1
ATOM 742 C C . THR A 1 98 ? 14.970 2.089 -16.346 1.00 93.69 98 THR A C 1
ATOM 744 O O . THR A 1 98 ? 15.549 1.881 -17.415 1.00 93.69 98 THR A O 1
ATOM 747 N N . ALA A 1 99 ? 15.612 2.051 -15.175 1.00 91.06 99 ALA A N 1
ATOM 748 C CA . ALA A 1 99 ? 17.031 1.737 -15.045 1.00 91.06 99 ALA A CA 1
ATOM 749 C C . ALA A 1 99 ? 17.360 0.345 -15.616 1.00 91.06 99 ALA A C 1
ATOM 751 O O . ALA A 1 99 ? 18.291 0.217 -16.411 1.00 91.06 99 ALA A O 1
ATOM 752 N N . LEU A 1 100 ? 16.564 -0.682 -15.298 1.00 90.00 100 LEU A N 1
ATOM 753 C CA . LEU A 1 100 ? 16.728 -2.042 -15.823 1.00 90.00 100 LEU A CA 1
ATOM 754 C C . LEU A 1 100 ? 16.683 -2.076 -17.358 1.00 90.00 100 LEU A C 1
ATOM 756 O O . LEU A 1 100 ? 17.484 -2.769 -17.983 1.00 90.00 100 LEU A O 1
ATOM 760 N N . VAL A 1 101 ? 15.753 -1.347 -17.975 1.00 89.62 101 VAL A N 1
ATOM 761 C CA . VAL A 1 101 ? 15.516 -1.377 -19.426 1.00 89.62 101 VAL A CA 1
ATOM 762 C C . VAL A 1 101 ? 16.500 -0.497 -20.209 1.00 89.62 101 VAL A C 1
ATOM 764 O O . VAL A 1 101 ? 16.804 -0.818 -21.361 1.00 89.62 101 VAL A O 1
ATOM 767 N N . LEU A 1 102 ? 17.016 0.585 -19.614 1.00 86.88 102 LEU A N 1
ATOM 768 C CA . LEU A 1 102 ? 18.004 1.472 -20.241 1.00 86.88 102 LEU A CA 1
ATOM 769 C C . LEU A 1 102 ? 19.444 0.974 -20.050 1.00 86.88 102 LEU A C 1
ATOM 771 O O . LEU A 1 102 ? 20.180 0.856 -21.027 1.00 86.88 102 LEU A O 1
ATOM 775 N N . ILE A 1 103 ? 19.835 0.624 -18.820 1.00 78.31 103 ILE A N 1
ATOM 776 C CA . ILE A 1 103 ? 21.221 0.254 -18.474 1.00 78.31 103 ILE A CA 1
ATOM 777 C C . ILE A 1 103 ? 21.577 -1.138 -19.019 1.00 78.31 103 ILE A C 1
ATOM 779 O O . ILE A 1 103 ? 22.718 -1.390 -19.407 1.00 78.31 103 ILE A O 1
ATOM 783 N N . ALA A 1 104 ? 20.599 -2.044 -19.141 1.00 65.56 104 ALA A N 1
ATOM 784 C CA . ALA A 1 104 ? 20.830 -3.378 -19.701 1.00 65.56 104 ALA A CA 1
ATOM 785 C C . ALA A 1 104 ? 21.052 -3.414 -21.223 1.00 65.56 104 ALA A C 1
ATOM 787 O O . ALA A 1 104 ? 21.158 -4.510 -21.773 1.00 65.56 104 ALA A O 1
ATOM 788 N N . ARG A 1 105 ? 21.110 -2.261 -21.907 1.00 66.75 105 ARG A N 1
ATOM 789 C CA . ARG A 1 105 ? 21.359 -2.191 -23.356 1.00 66.75 105 ARG A CA 1
ATOM 790 C C . ARG A 1 105 ? 22.841 -2.150 -23.710 1.00 66.75 105 ARG A C 1
ATOM 792 O O . ARG A 1 105 ? 23.223 -2.864 -24.628 1.00 66.75 105 ARG A O 1
ATOM 799 N N . ASP A 1 106 ? 23.647 -1.392 -22.964 1.00 57.72 106 ASP A N 1
ATOM 800 C CA . ASP A 1 106 ? 25.005 -1.046 -23.412 1.00 57.72 106 ASP A CA 1
ATOM 801 C C . ASP A 1 106 ? 26.148 -1.525 -22.491 1.00 57.72 106 ASP A C 1
ATOM 803 O O . ASP A 1 106 ? 27.261 -1.698 -22.977 1.00 57.72 106 ASP A O 1
ATOM 807 N N . GLU A 1 107 ? 25.925 -1.831 -21.199 1.00 53.28 107 GLU A N 1
ATOM 808 C CA . GLU A 1 107 ? 27.061 -2.029 -20.260 1.00 53.28 107 GLU A CA 1
ATOM 809 C C . GLU A 1 107 ? 27.014 -3.268 -19.339 1.00 53.28 107 GLU A C 1
ATOM 811 O O . GLU A 1 107 ? 28.014 -3.618 -18.702 1.00 53.28 107 GLU A O 1
ATOM 816 N N . ILE A 1 108 ? 25.902 -4.009 -19.266 1.00 50.28 108 ILE A N 1
ATOM 817 C CA . ILE A 1 108 ? 25.774 -5.117 -18.290 1.00 50.28 108 ILE A CA 1
ATOM 818 C C . ILE A 1 108 ? 26.552 -6.378 -18.698 1.00 50.28 108 ILE A C 1
ATOM 820 O O . ILE A 1 108 ? 26.895 -7.194 -17.838 1.00 50.28 108 ILE A O 1
ATOM 824 N N . SER A 1 109 ? 26.947 -6.510 -19.968 1.00 50.69 109 SER A N 1
ATOM 825 C CA . SER A 1 109 ? 27.822 -7.614 -20.384 1.00 50.69 109 SER A CA 1
ATOM 826 C C . SER A 1 109 ? 29.221 -7.542 -19.742 1.00 50.69 109 SER A C 1
ATOM 828 O O . SER A 1 109 ? 29.904 -8.564 -19.699 1.00 50.69 109 SER A O 1
ATOM 830 N N . ALA A 1 110 ? 29.624 -6.386 -19.187 1.00 54.66 110 ALA A N 1
ATOM 831 C CA . ALA A 1 110 ? 30.896 -6.200 -18.479 1.00 54.66 110 ALA A CA 1
ATOM 832 C C . ALA A 1 110 ? 30.772 -6.169 -16.934 1.00 54.66 110 ALA A C 1
ATOM 834 O O . ALA A 1 110 ? 31.753 -6.445 -16.246 1.00 54.66 110 ALA A O 1
ATOM 835 N N . LYS A 1 111 ? 29.588 -5.881 -16.359 1.00 64.62 111 LYS A N 1
ATOM 836 C CA . LYS A 1 111 ? 29.366 -5.763 -14.896 1.00 64.62 111 LYS A CA 1
ATOM 837 C C . LYS A 1 111 ? 28.128 -6.542 -14.421 1.00 64.62 111 LYS A C 1
ATOM 839 O O . LYS A 1 111 ? 27.124 -5.971 -13.993 1.00 64.62 111 LYS A O 1
ATOM 844 N N . ARG A 1 112 ? 28.237 -7.876 -14.425 1.00 71.38 112 ARG A N 1
ATOM 845 C CA . ARG A 1 112 ? 27.209 -8.825 -13.942 1.00 71.38 112 ARG A CA 1
ATOM 846 C C . ARG A 1 112 ? 26.575 -8.512 -12.566 1.00 71.38 112 ARG A C 1
ATOM 848 O O . ARG A 1 112 ? 25.357 -8.661 -12.479 1.00 71.38 112 ARG A O 1
ATOM 855 N N . PRO A 1 113 ? 27.295 -8.064 -11.511 1.00 78.19 113 PRO A N 1
ATOM 856 C CA . PRO A 1 113 ? 26.665 -7.855 -10.200 1.00 78.19 113 PRO A CA 1
ATOM 857 C C . PRO A 1 113 ? 25.673 -6.683 -10.179 1.00 78.19 113 PRO A C 1
ATOM 859 O O . PRO A 1 113 ? 24.668 -6.746 -9.477 1.00 78.19 113 PRO A 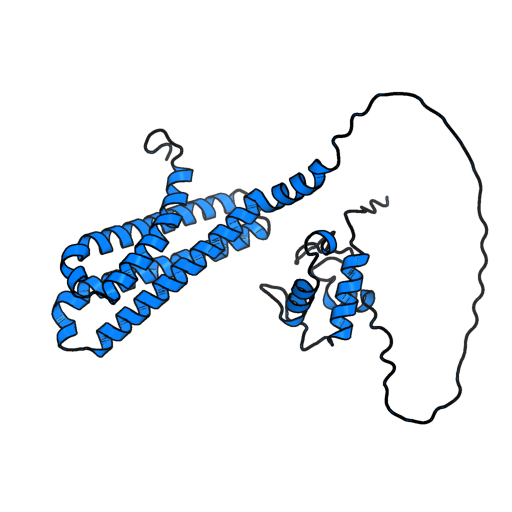O 1
ATOM 862 N N . ILE A 1 114 ? 25.900 -5.646 -10.991 1.00 82.00 114 ILE A N 1
ATOM 863 C CA . ILE A 1 114 ? 25.019 -4.468 -11.052 1.00 82.00 114 ILE A CA 1
ATOM 864 C C . ILE A 1 114 ? 23.659 -4.848 -11.650 1.00 82.00 114 ILE A C 1
ATOM 866 O O . ILE A 1 114 ? 22.619 -4.466 -11.121 1.00 82.00 114 ILE A O 1
ATOM 870 N N . GLY A 1 115 ? 23.653 -5.662 -12.710 1.00 82.12 115 GLY A N 1
ATOM 871 C CA . GLY A 1 115 ? 22.411 -6.143 -13.320 1.00 82.12 115 GLY A CA 1
ATOM 872 C C . GLY A 1 115 ? 21.578 -7.027 -12.389 1.00 82.12 115 GLY A C 1
ATOM 873 O O . GLY A 1 115 ? 20.350 -6.940 -12.412 1.00 82.12 115 GLY A O 1
ATOM 874 N N . ILE A 1 116 ? 22.231 -7.836 -11.546 1.00 85.44 116 ILE A N 1
ATOM 875 C CA . ILE A 1 116 ? 21.559 -8.646 -10.518 1.00 85.44 116 ILE A CA 1
ATOM 876 C C . ILE A 1 116 ? 20.947 -7.735 -9.449 1.00 85.44 116 ILE A C 1
ATOM 878 O O . ILE A 1 116 ? 19.775 -7.900 -9.123 1.00 85.44 116 ILE A O 1
ATOM 882 N N . GLY A 1 117 ? 21.701 -6.740 -8.966 1.00 90.81 117 GLY A N 1
ATOM 883 C CA . GLY A 1 117 ? 21.217 -5.775 -7.977 1.00 90.81 117 GLY A CA 1
ATOM 884 C C . GLY A 1 117 ? 19.985 -5.004 -8.456 1.00 90.81 117 GLY A C 1
ATOM 885 O O . GLY A 1 117 ? 18.970 -4.989 -7.767 1.00 90.81 117 GLY A O 1
ATOM 886 N N . ILE A 1 118 ? 20.029 -4.442 -9.669 1.00 90.75 118 ILE A N 1
ATOM 887 C CA . ILE A 1 118 ? 18.883 -3.719 -10.249 1.00 90.75 118 ILE A CA 1
ATOM 888 C C . ILE A 1 118 ? 17.681 -4.655 -10.414 1.00 90.75 118 ILE A C 1
ATOM 890 O O . ILE A 1 118 ? 16.571 -4.286 -10.052 1.00 90.75 118 ILE A O 1
ATOM 894 N N . SER A 1 119 ? 17.893 -5.884 -10.897 1.00 91.25 119 SER A N 1
ATOM 895 C CA . SER A 1 119 ? 16.809 -6.864 -11.058 1.00 91.25 119 SER A CA 1
ATOM 896 C C . SER A 1 119 ? 16.148 -7.224 -9.723 1.00 91.25 119 SER A C 1
ATOM 898 O O . SER A 1 119 ? 14.923 -7.296 -9.652 1.00 91.25 119 SER A O 1
ATOM 900 N N . ALA A 1 120 ? 16.940 -7.417 -8.662 1.00 94.75 120 ALA A N 1
ATOM 901 C CA . ALA A 1 120 ? 16.431 -7.695 -7.321 1.00 94.75 120 ALA A CA 1
ATOM 902 C C . ALA A 1 120 ? 15.627 -6.512 -6.761 1.00 94.75 120 ALA A C 1
ATOM 904 O O . ALA A 1 120 ? 14.532 -6.710 -6.241 1.00 94.75 120 ALA A O 1
ATOM 905 N N . ILE A 1 121 ? 16.130 -5.285 -6.934 1.00 95.94 121 ILE A N 1
ATOM 906 C CA . ILE A 1 121 ? 15.434 -4.056 -6.531 1.00 95.94 121 ILE A CA 1
ATOM 907 C C . ILE A 1 121 ? 14.110 -3.904 -7.291 1.00 95.94 121 ILE A C 1
ATOM 909 O O . ILE A 1 121 ? 13.085 -3.615 -6.681 1.00 95.94 121 ILE A O 1
ATOM 913 N N . THR A 1 122 ? 14.100 -4.144 -8.604 1.00 96.25 122 THR A N 1
ATOM 914 C CA . THR A 1 122 ? 12.874 -4.086 -9.409 1.00 96.25 122 THR A CA 1
ATOM 915 C C . THR A 1 122 ? 11.844 -5.119 -8.957 1.00 96.25 122 THR A C 1
ATOM 917 O O . THR A 1 122 ? 10.673 -4.773 -8.830 1.00 96.25 122 THR A O 1
ATOM 920 N N . ILE A 1 123 ? 12.255 -6.362 -8.672 1.00 97.06 123 ILE A N 1
ATOM 921 C CA . ILE A 1 123 ? 11.344 -7.385 -8.128 1.00 97.06 123 ILE A CA 1
ATOM 922 C C . ILE A 1 123 ? 10.800 -6.947 -6.765 1.00 97.06 123 ILE A C 1
ATOM 924 O O . ILE A 1 123 ? 9.599 -7.049 -6.534 1.00 97.06 123 ILE A O 1
ATOM 928 N N . LEU A 1 124 ? 11.656 -6.434 -5.878 1.00 98.00 124 LEU A N 1
ATOM 929 C CA . LEU A 1 124 ? 11.246 -5.969 -4.554 1.00 98.00 124 LEU A CA 1
ATOM 930 C C . LEU A 1 124 ? 10.177 -4.874 -4.651 1.00 98.00 124 LEU A C 1
ATOM 932 O O . LEU A 1 124 ? 9.108 -5.017 -4.062 1.00 98.00 124 LEU A O 1
ATOM 936 N N . PHE A 1 125 ? 10.426 -3.819 -5.430 1.00 98.38 125 PHE A N 1
ATOM 937 C CA . PHE A 1 125 ? 9.445 -2.749 -5.622 1.00 98.38 125 PHE A CA 1
ATOM 938 C C . PHE A 1 125 ? 8.168 -3.237 -6.314 1.00 98.38 125 PHE A C 1
ATOM 940 O O . PHE A 1 125 ? 7.088 -2.782 -5.955 1.00 98.38 125 PHE A O 1
ATOM 947 N N . ALA A 1 126 ? 8.258 -4.188 -7.251 1.00 97.94 126 ALA A N 1
ATOM 948 C CA . ALA A 1 126 ? 7.082 -4.783 -7.888 1.00 97.94 126 ALA A CA 1
ATOM 949 C C . ALA A 1 126 ? 6.190 -5.513 -6.869 1.00 97.94 126 ALA A C 1
ATOM 951 O O . ALA A 1 126 ? 4.967 -5.361 -6.883 1.00 97.94 126 ALA A O 1
ATOM 952 N N . LEU A 1 127 ? 6.790 -6.274 -5.950 1.00 98.12 127 LEU A N 1
ATOM 953 C CA . LEU A 1 127 ? 6.048 -6.968 -4.896 1.00 98.12 127 LEU A CA 1
ATOM 954 C C . LEU A 1 127 ? 5.448 -5.984 -3.888 1.00 98.12 127 LEU A C 1
ATOM 956 O O . LEU A 1 127 ? 4.257 -6.074 -3.602 1.00 98.12 127 LEU A O 1
ATOM 960 N N . LEU A 1 128 ? 6.237 -5.017 -3.407 1.00 97.94 128 LEU A N 1
ATOM 961 C CA . LEU A 1 128 ? 5.769 -4.000 -2.460 1.00 97.94 128 LEU A CA 1
ATOM 962 C C . LEU A 1 128 ? 4.617 -3.171 -3.040 1.00 97.94 128 LEU A C 1
ATOM 964 O O . LEU A 1 128 ? 3.581 -3.048 -2.396 1.00 97.94 128 LEU A O 1
ATOM 968 N N . ALA A 1 129 ? 4.741 -2.686 -4.279 1.00 97.19 129 ALA A N 1
ATOM 969 C CA . ALA A 1 129 ? 3.674 -1.933 -4.938 1.00 97.19 129 ALA A CA 1
ATOM 970 C C . ALA A 1 129 ? 2.386 -2.762 -5.078 1.00 97.19 129 ALA A C 1
ATOM 972 O O . ALA A 1 129 ? 1.294 -2.254 -4.835 1.00 97.19 129 ALA A O 1
ATOM 973 N N . THR A 1 130 ? 2.499 -4.054 -5.408 1.00 96.81 130 THR A N 1
ATOM 974 C CA . THR A 1 130 ? 1.331 -4.946 -5.516 1.00 96.81 130 THR A CA 1
ATOM 975 C C . THR A 1 130 ? 0.654 -5.156 -4.160 1.00 96.81 130 THR A C 1
ATOM 977 O O . THR A 1 130 ? -0.560 -5.007 -4.054 1.00 96.81 130 THR A O 1
ATOM 980 N N . VAL A 1 131 ? 1.427 -5.459 -3.112 1.00 96.75 131 VAL A N 1
ATOM 981 C CA . VAL A 1 131 ? 0.895 -5.693 -1.759 1.00 96.75 131 VAL A CA 1
ATOM 982 C C . VAL A 1 131 ? 0.223 -4.439 -1.203 1.00 96.75 131 VAL A C 1
ATOM 984 O O . VAL A 1 131 ? -0.880 -4.531 -0.670 1.00 96.75 131 VAL A O 1
ATOM 987 N N . TRP A 1 132 ? 0.841 -3.267 -1.364 1.00 95.88 132 TRP A N 1
ATOM 988 C CA . TRP A 1 132 ? 0.251 -2.015 -0.890 1.00 95.88 132 TRP A CA 1
ATOM 989 C C . TRP A 1 132 ? -0.991 -1.623 -1.686 1.00 95.88 132 TRP A C 1
ATOM 991 O O . TRP A 1 132 ? -1.957 -1.189 -1.078 1.00 95.88 132 TRP A O 1
ATOM 1001 N N . THR A 1 133 ? -1.039 -1.885 -2.997 1.00 94.88 133 THR A N 1
ATOM 1002 C CA . THR A 1 133 ? -2.266 -1.671 -3.790 1.00 94.88 133 THR A CA 1
ATOM 1003 C C . THR A 1 133 ? -3.436 -2.490 -3.238 1.00 94.88 133 THR A C 1
ATOM 1005 O O . THR A 1 133 ? -4.546 -1.977 -3.123 1.00 94.88 133 THR A O 1
ATOM 1008 N N . ILE A 1 134 ? -3.193 -3.751 -2.859 1.00 94.88 134 ILE A N 1
ATOM 1009 C CA . ILE A 1 134 ? -4.223 -4.618 -2.268 1.00 94.88 134 ILE A CA 1
ATOM 1010 C C . ILE A 1 134 ? -4.672 -4.081 -0.905 1.00 94.88 134 ILE A C 1
ATOM 1012 O O . ILE A 1 134 ? -5.870 -4.027 -0.650 1.00 94.88 134 ILE A O 1
ATOM 1016 N N . ARG A 1 135 ? -3.733 -3.659 -0.047 1.00 93.81 135 ARG A N 1
ATOM 1017 C CA . ARG A 1 135 ? -4.058 -3.102 1.277 1.00 93.81 135 ARG A CA 1
ATOM 1018 C C . ARG A 1 135 ? -4.861 -1.807 1.179 1.00 93.81 135 ARG A C 1
ATOM 1020 O O . ARG A 1 135 ? -5.921 -1.724 1.782 1.00 93.81 135 ARG A O 1
ATOM 1027 N N . THR A 1 136 ? -4.418 -0.850 0.362 1.00 91.25 136 THR A N 1
ATOM 1028 C CA . THR A 1 136 ? -5.152 0.402 0.114 1.00 91.25 136 THR A CA 1
ATOM 1029 C C . THR A 1 136 ? -6.555 0.128 -0.437 1.00 91.25 136 THR A C 1
ATOM 1031 O O . THR A 1 136 ? -7.517 0.780 -0.040 1.00 91.25 136 THR A O 1
ATOM 1034 N N . GLY A 1 137 ? -6.691 -0.860 -1.331 1.00 91.19 137 GLY A N 1
ATOM 1035 C CA . GLY A 1 137 ? -7.987 -1.265 -1.878 1.00 91.19 137 GLY A CA 1
ATOM 1036 C C . GLY A 1 137 ? -8.910 -1.923 -0.850 1.00 91.19 137 GLY A C 1
ATOM 1037 O O . GLY A 1 137 ? -10.109 -1.656 -0.862 1.00 91.19 137 GLY A O 1
ATOM 1038 N N . HIS A 1 138 ? -8.369 -2.754 0.045 1.00 89.69 138 HIS A N 1
ATOM 1039 C CA . HIS A 1 138 ? -9.136 -3.360 1.134 1.00 89.69 138 HIS A CA 1
ATOM 1040 C C . HIS A 1 138 ? -9.671 -2.294 2.092 1.00 89.69 138 HIS A C 1
ATOM 1042 O O . HIS A 1 138 ? -10.860 -2.312 2.399 1.00 89.69 138 HIS A O 1
ATOM 1048 N N . GLU A 1 139 ? -8.834 -1.319 2.453 1.00 87.81 139 GLU A N 1
ATOM 1049 C CA . GLU A 1 139 ? -9.247 -0.209 3.315 1.00 87.81 139 GLU A CA 1
ATOM 1050 C C . GLU A 1 139 ? -10.332 0.647 2.650 1.00 87.81 139 GLU A C 1
ATOM 1052 O O . GLU A 1 139 ? -11.362 0.943 3.245 1.00 87.81 139 GLU A O 1
ATOM 1057 N N . GLY A 1 140 ? -10.181 0.943 1.353 1.00 84.69 140 GLY A N 1
ATOM 1058 C CA . GLY A 1 140 ? -11.210 1.661 0.594 1.00 84.69 140 GLY A CA 1
ATOM 1059 C C . GLY A 1 140 ? -12.546 0.909 0.501 1.00 84.69 140 GLY A C 1
ATOM 1060 O O . GLY A 1 140 ? -13.617 1.519 0.554 1.00 84.69 140 GLY A O 1
ATOM 1061 N N . ALA A 1 141 ? -12.509 -0.423 0.387 1.00 86.00 141 ALA A N 1
ATOM 1062 C CA . ALA A 1 141 ? -13.718 -1.242 0.410 1.00 86.00 141 ALA A CA 1
ATOM 1063 C C . ALA A 1 141 ? -14.384 -1.225 1.793 1.00 86.00 141 ALA A C 1
ATOM 1065 O O . ALA A 1 141 ? -15.610 -1.152 1.864 1.00 86.00 141 ALA A O 1
ATOM 1066 N N . ASN A 1 142 ? -13.593 -1.237 2.868 1.00 82.56 142 ASN A N 1
ATOM 1067 C CA . ASN A 1 142 ? -14.086 -1.166 4.239 1.00 82.56 142 ASN A CA 1
ATOM 1068 C C . ASN A 1 142 ? -14.804 0.168 4.514 1.00 82.56 142 ASN A C 1
ATOM 1070 O O . ASN A 1 142 ? -15.919 0.162 5.029 1.00 82.56 142 ASN A O 1
ATOM 1074 N N . LEU A 1 143 ? -14.246 1.290 4.037 1.00 80.44 143 LEU A N 1
ATOM 1075 C CA . LEU A 1 143 ? -14.875 2.618 4.125 1.00 80.44 143 LEU A CA 1
ATOM 1076 C C . LEU A 1 143 ? -16.261 2.683 3.468 1.00 80.44 143 LEU A C 1
ATOM 1078 O O . LEU A 1 143 ? -17.152 3.374 3.951 1.00 80.44 143 LEU A O 1
ATOM 1082 N N . THR A 1 144 ? -16.448 1.982 2.346 1.00 81.69 144 THR A N 1
ATOM 1083 C CA . THR A 1 144 ? -17.703 2.050 1.577 1.00 81.69 144 THR A CA 1
ATOM 1084 C C . THR A 1 144 ? -18.726 1.012 2.037 1.00 81.69 144 THR A C 1
ATOM 1086 O O . THR A 1 144 ? -19.925 1.282 2.051 1.00 81.69 144 THR A O 1
ATOM 1089 N N . TRP A 1 145 ? -18.266 -0.196 2.371 1.00 81.38 145 TRP A N 1
ATOM 1090 C CA . TRP A 1 145 ? -19.125 -1.372 2.535 1.00 81.38 145 TRP A CA 1
ATOM 1091 C C . TRP A 1 145 ? -19.130 -1.953 3.948 1.00 81.38 145 TRP A C 1
ATOM 1093 O O . TRP A 1 145 ? -19.975 -2.804 4.221 1.00 81.38 145 TRP A O 1
ATOM 1103 N N . GLY A 1 146 ? -18.248 -1.503 4.846 1.00 70.69 146 GLY A N 1
ATOM 1104 C CA . GLY A 1 146 ? -18.096 -2.063 6.193 1.00 70.69 146 GLY A CA 1
ATOM 1105 C C . GLY A 1 146 ? -19.410 -2.125 6.979 1.00 70.69 146 GLY A C 1
ATOM 1106 O O . GLY A 1 146 ? -19.727 -3.164 7.547 1.00 70.69 146 GLY A O 1
ATOM 1107 N N . GLY A 1 147 ? -20.235 -1.072 6.913 1.00 65.06 147 GLY A N 1
ATOM 1108 C CA . GLY A 1 147 ? -21.545 -1.033 7.587 1.00 65.06 147 GLY A CA 1
ATOM 1109 C C . GLY A 1 147 ? -22.709 -1.676 6.814 1.00 65.06 147 GLY A C 1
ATOM 1110 O O . GLY A 1 147 ? -23.743 -2.005 7.395 1.00 65.06 147 GLY A O 1
ATOM 1111 N N . VAL A 1 148 ? -22.578 -1.888 5.498 1.00 61.84 148 VAL A N 1
ATOM 1112 C CA . VAL A 1 148 ? -23.670 -2.437 4.663 1.00 61.84 148 VAL A CA 1
ATOM 1113 C C . VAL A 1 148 ? -23.783 -3.952 4.838 1.00 61.84 148 VAL A C 1
ATOM 1115 O O . VAL A 1 148 ? -24.889 -4.484 4.916 1.00 61.84 148 VAL A O 1
ATOM 1118 N N . VAL A 1 149 ? -22.646 -4.641 4.974 1.00 55.97 149 VAL A N 1
ATOM 1119 C CA . VAL A 1 149 ? -22.610 -6.087 5.255 1.00 55.97 149 VAL A CA 1
ATOM 1120 C C . VAL A 1 149 ? -23.177 -6.392 6.650 1.00 55.97 149 VAL A C 1
ATOM 1122 O O . VAL A 1 149 ? -23.843 -7.411 6.828 1.00 55.97 149 VAL A O 1
ATOM 1125 N N . GLU A 1 150 ? -22.998 -5.483 7.616 1.00 54.62 150 GLU A N 1
ATOM 1126 C CA . GLU A 1 150 ? -23.642 -5.561 8.938 1.00 54.62 150 GLU A CA 1
ATOM 1127 C C . GLU A 1 150 ? -25.179 -5.408 8.827 1.00 54.62 150 GLU A C 1
ATOM 1129 O O . GLU A 1 150 ? -25.926 -6.150 9.463 1.00 54.62 150 GLU A O 1
ATOM 1134 N N . THR A 1 151 ? -25.669 -4.536 7.935 1.00 50.03 151 THR A N 1
ATOM 1135 C CA . THR A 1 151 ? -27.110 -4.239 7.772 1.00 50.03 151 THR A CA 1
ATOM 1136 C C . THR A 1 151 ? -27.900 -5.368 7.074 1.00 50.03 151 THR A C 1
ATOM 1138 O O . THR A 1 151 ? -29.073 -5.612 7.380 1.00 50.03 151 THR A O 1
ATOM 1141 N N . GLU A 1 152 ? -27.288 -6.105 6.138 1.00 51.28 152 GLU A N 1
ATOM 1142 C CA . GLU A 1 152 ? -27.941 -7.249 5.469 1.00 51.28 152 GLU A CA 1
ATOM 1143 C C . GLU A 1 152 ? -28.086 -8.477 6.387 1.00 51.28 152 GLU A C 1
ATOM 1145 O O . GLU A 1 152 ? -29.072 -9.222 6.287 1.00 51.28 152 GLU A O 1
ATOM 1150 N N . ALA A 1 153 ? -27.149 -8.659 7.325 1.00 51.00 153 ALA A N 1
ATOM 1151 C CA . ALA A 1 153 ? -27.243 -9.686 8.361 1.00 51.00 153 ALA A CA 1
ATOM 1152 C C . ALA A 1 153 ? -28.411 -9.417 9.331 1.00 51.00 153 ALA A C 1
ATOM 1154 O O . ALA A 1 153 ? -29.066 -10.357 9.785 1.00 51.00 153 ALA A O 1
ATOM 1155 N N . GLU A 1 154 ? -28.731 -8.145 9.578 1.00 51.84 154 GLU A N 1
ATOM 1156 C CA . GLU A 1 154 ? -29.833 -7.728 10.451 1.00 51.84 154 GLU A CA 1
ATOM 1157 C C . GLU A 1 154 ? -31.209 -7.808 9.755 1.00 51.84 154 GLU A C 1
ATOM 1159 O O . GLU A 1 154 ? -32.212 -8.202 10.354 1.00 51.84 154 GLU A O 1
ATOM 1164 N N . THR A 1 155 ? -31.274 -7.531 8.448 1.00 44.47 155 THR A N 1
ATOM 1165 C CA . THR A 1 155 ? -32.554 -7.412 7.717 1.00 44.47 155 THR A CA 1
ATOM 1166 C C . THR A 1 155 ? -33.189 -8.764 7.341 1.00 44.47 155 THR A C 1
ATOM 1168 O O . THR A 1 155 ? -34.403 -8.852 7.130 1.00 44.47 155 THR A O 1
ATOM 1171 N N . THR A 1 156 ? -32.420 -9.859 7.313 1.00 45.47 156 THR A N 1
ATOM 1172 C CA . THR A 1 156 ? -32.937 -11.183 6.897 1.00 45.47 156 THR A CA 1
ATOM 1173 C C . THR A 1 156 ? -33.864 -11.833 7.943 1.00 45.47 156 THR A C 1
ATOM 1175 O O . THR A 1 156 ? -34.604 -12.765 7.623 1.00 45.47 156 THR A O 1
ATOM 1178 N N . THR A 1 157 ? -33.922 -11.308 9.172 1.00 48.34 157 THR A N 1
ATOM 1179 C CA . THR A 1 157 ? -34.729 -11.895 10.262 1.00 48.34 157 THR A CA 1
ATOM 1180 C C . THR A 1 157 ? -36.108 -11.232 10.434 1.00 48.34 157 THR A C 1
ATOM 1182 O O . THR A 1 157 ? -36.973 -11.779 11.118 1.00 48.34 157 THR A O 1
ATOM 1185 N N . THR A 1 158 ? -36.394 -10.116 9.750 1.00 48.81 158 THR A N 1
ATOM 1186 C CA . THR A 1 158 ? -37.554 -9.258 10.086 1.00 48.81 158 THR A CA 1
ATOM 1187 C C . THR A 1 158 ? -38.557 -9.071 8.943 1.00 48.81 158 THR A C 1
ATOM 1189 O O . THR A 1 158 ? -39.176 -8.021 8.812 1.00 48.81 158 THR A O 1
ATOM 1192 N N . THR A 1 159 ? -38.786 -10.099 8.118 1.00 46.62 159 THR A N 1
ATOM 1193 C CA . THR A 1 159 ? -39.973 -10.150 7.240 1.00 46.62 159 THR A CA 1
ATOM 1194 C C . THR A 1 159 ? -40.867 -11.329 7.618 1.00 46.62 159 THR A C 1
ATOM 1196 O O . THR A 1 159 ? -40.914 -12.356 6.950 1.00 46.62 159 THR A O 1
ATOM 1199 N N . THR A 1 160 ? -41.611 -11.179 8.715 1.00 49.72 160 THR A N 1
ATOM 1200 C CA . THR A 1 160 ? -42.881 -11.888 8.931 1.00 49.72 160 THR A CA 1
ATOM 1201 C C . THR A 1 160 ? -43.946 -10.850 9.279 1.00 49.72 160 THR A C 1
ATOM 1203 O O . THR A 1 160 ? -44.008 -10.326 10.383 1.00 49.72 160 THR A O 1
ATOM 1206 N N . THR A 1 161 ? -44.728 -10.521 8.252 1.00 46.78 161 THR A N 1
ATOM 1207 C CA . THR A 1 161 ? -46.070 -9.923 8.219 1.00 46.78 161 THR A CA 1
ATOM 1208 C C . THR A 1 161 ? -46.685 -9.496 9.561 1.00 46.78 161 THR A C 1
ATOM 1210 O O . THR A 1 161 ? -47.252 -10.311 10.286 1.00 46.78 161 THR A O 1
ATOM 1213 N N . ALA A 1 162 ? -46.709 -8.186 9.822 1.00 46.00 162 ALA A N 1
ATOM 1214 C CA . ALA A 1 162 ? -47.624 -7.592 10.792 1.00 46.00 162 ALA A CA 1
ATOM 1215 C C . ALA A 1 162 ? -49.040 -7.478 10.192 1.00 46.00 162 ALA A C 1
ATOM 1217 O O . ALA A 1 162 ? -49.257 -6.776 9.204 1.00 46.00 162 ALA A O 1
ATOM 1218 N N . ALA A 1 163 ? -50.009 -8.142 10.824 1.00 37.44 163 ALA A N 1
ATOM 1219 C CA . ALA A 1 163 ? -51.424 -7.775 10.780 1.00 37.44 163 ALA A CA 1
ATOM 1220 C C . ALA A 1 163 ? -51.788 -7.088 12.114 1.00 37.44 163 ALA A C 1
ATOM 1222 O O . ALA A 1 163 ? -51.250 -7.478 13.152 1.00 37.44 163 ALA A O 1
ATOM 1223 N N . PRO A 1 164 ? -52.672 -6.072 12.136 1.00 64.12 164 PRO A N 1
ATOM 1224 C CA . PRO A 1 164 ? -52.921 -5.287 13.338 1.00 64.12 164 PRO A CA 1
ATOM 1225 C C . PRO A 1 164 ? -54.042 -5.919 14.166 1.00 64.12 164 PRO A C 1
ATOM 1227 O O . PRO A 1 164 ? -55.084 -6.240 13.600 1.00 64.12 164 PRO A O 1
ATOM 1230 N N . THR A 1 165 ? -53.903 -6.031 15.494 1.00 37.66 165 THR A N 1
ATOM 1231 C CA . THR A 1 165 ? -55.014 -5.737 16.428 1.00 37.66 165 THR A CA 1
ATOM 1232 C C . THR A 1 165 ? -54.628 -5.734 17.917 1.00 37.66 165 THR A C 1
ATOM 1234 O O . THR A 1 165 ? -53.945 -6.620 18.416 1.00 37.66 165 THR A O 1
ATOM 1237 N N . THR A 1 166 ? -55.215 -4.742 18.602 1.00 35.91 166 THR A N 1
ATOM 1238 C CA . THR A 1 166 ? -55.688 -4.691 20.004 1.00 35.91 166 THR A CA 1
ATOM 1239 C C . THR A 1 166 ? -54.700 -4.632 21.176 1.00 35.91 166 THR A C 1
ATOM 1241 O O . THR A 1 166 ? -54.207 -5.633 21.678 1.00 35.91 166 THR A O 1
ATOM 1244 N N . THR A 1 167 ? -54.574 -3.404 21.692 1.00 42.72 167 THR A N 1
ATOM 1245 C CA . THR A 1 167 ? -54.727 -2.972 23.095 1.00 42.72 167 THR A CA 1
ATOM 1246 C C . THR A 1 167 ? -55.058 -4.052 24.134 1.00 42.72 167 THR A C 1
ATOM 1248 O O . THR A 1 167 ? -56.122 -4.661 24.065 1.00 42.72 167 THR A O 1
ATOM 1251 N N . THR A 1 168 ? -54.252 -4.146 25.198 1.00 35.81 168 THR A N 1
ATOM 1252 C CA . THR A 1 168 ? -54.722 -4.396 26.576 1.00 35.81 168 THR A CA 1
ATOM 1253 C C . THR A 1 168 ? -53.714 -3.832 27.582 1.00 35.81 168 THR A C 1
ATOM 1255 O O . THR A 1 168 ? -52.540 -4.184 27.589 1.00 35.81 168 THR A O 1
ATOM 1258 N N . THR A 1 169 ? -54.216 -2.928 28.419 1.00 41.09 169 THR A N 1
ATOM 1259 C CA . THR A 1 169 ? -53.597 -2.338 29.608 1.00 41.09 169 THR A CA 1
ATOM 1260 C C . THR A 1 169 ? -53.518 -3.357 30.746 1.00 41.09 169 THR A C 1
ATOM 1262 O O . THR A 1 169 ? -54.514 -4.020 31.026 1.00 41.09 169 THR A O 1
ATOM 1265 N N . ALA A 1 170 ? -52.403 -3.403 31.478 1.00 37.69 170 ALA A N 1
ATOM 1266 C CA . ALA A 1 170 ? -52.389 -3.902 32.852 1.00 37.69 170 ALA A CA 1
ATOM 1267 C C . ALA A 1 170 ? -51.329 -3.173 33.693 1.00 37.69 170 ALA A C 1
ATOM 1269 O O . ALA A 1 170 ? -50.131 -3.240 33.438 1.00 37.69 170 ALA A O 1
ATOM 1270 N N . THR A 1 171 ? -51.835 -2.455 34.689 1.00 36.72 171 THR A N 1
ATOM 1271 C CA . THR A 1 171 ? -51.143 -1.772 35.782 1.00 36.72 171 THR A CA 1
ATOM 1272 C C . THR A 1 171 ? -50.769 -2.766 36.881 1.00 36.72 171 THR A C 1
ATOM 1274 O O . THR A 1 171 ? -51.634 -3.536 37.290 1.00 36.72 171 THR A O 1
ATOM 1277 N N . THR A 1 172 ? -49.572 -2.650 37.468 1.00 37.94 172 THR A N 1
ATOM 1278 C CA . THR A 1 172 ? -49.388 -2.946 38.901 1.00 37.94 172 THR A CA 1
ATOM 1279 C C . THR A 1 172 ? -48.262 -2.107 39.507 1.00 37.94 172 THR A C 1
A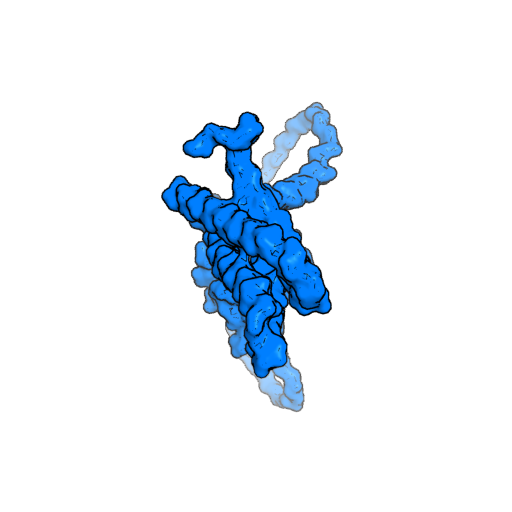TOM 1281 O O . THR A 1 172 ? -47.198 -1.953 38.918 1.00 37.94 172 THR A O 1
ATOM 1284 N N . THR A 1 173 ? -48.554 -1.556 40.682 1.00 35.69 173 THR A N 1
ATOM 1285 C CA . THR A 1 173 ? -47.754 -0.644 41.511 1.00 35.69 173 THR A CA 1
ATOM 1286 C C . THR A 1 173 ? -47.117 -1.397 42.685 1.00 35.69 173 THR A C 1
ATOM 1288 O O . THR A 1 173 ? -47.694 -2.383 43.139 1.00 35.69 173 THR A O 1
ATOM 1291 N N . SER A 1 174 ? -46.068 -0.788 43.266 1.00 38.06 174 SER A N 1
ATOM 1292 C CA . SER A 1 174 ? -45.598 -0.889 44.672 1.00 38.06 174 SER A CA 1
ATOM 1293 C C . SER A 1 174 ?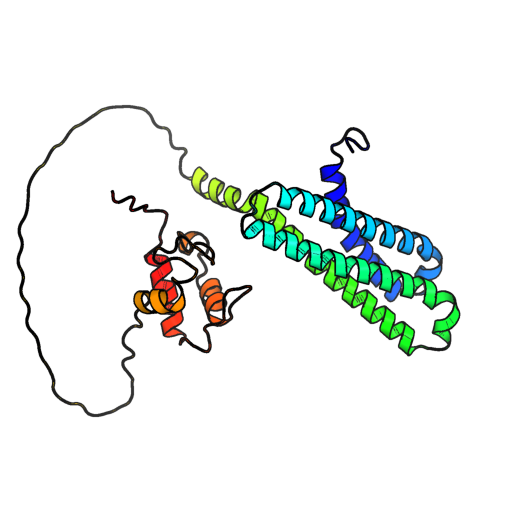 -44.452 -1.878 44.921 1.00 38.06 174 SER A C 1
ATOM 1295 O O . SER A 1 174 ? -44.466 -2.959 44.353 1.00 38.06 174 SER A O 1
ATOM 1297 N N . ALA A 1 175 ? -43.488 -1.686 45.826 1.00 38.00 175 ALA A N 1
ATOM 1298 C CA . ALA A 1 175 ? -42.763 -0.577 46.471 1.00 38.00 175 ALA A CA 1
ATOM 1299 C C . ALA A 1 175 ? -41.743 -1.268 47.420 1.00 38.00 175 ALA A C 1
ATOM 1301 O O . ALA A 1 175 ? -42.050 -2.341 47.926 1.00 38.00 175 ALA A O 1
ATOM 1302 N N . ALA A 1 176 ? -40.567 -0.655 47.614 1.00 37.00 176 ALA A N 1
ATOM 1303 C CA . ALA A 1 176 ? -39.592 -0.737 48.725 1.00 37.00 176 ALA A CA 1
ATOM 1304 C C . ALA A 1 176 ? -39.583 -1.926 49.726 1.00 37.00 176 ALA A C 1
ATOM 1306 O O . ALA A 1 176 ? -40.595 -2.211 50.352 1.00 37.00 176 ALA A O 1
ATOM 1307 N N . ASP A 1 177 ? -38.384 -2.441 50.052 1.00 33.59 177 ASP A N 1
ATOM 1308 C CA . ASP A 1 177 ? -37.758 -2.212 51.375 1.00 33.59 177 ASP A CA 1
ATOM 1309 C C . ASP A 1 177 ? -36.254 -2.577 51.395 1.00 33.59 177 ASP A C 1
ATOM 1311 O O . ASP A 1 177 ? -35.765 -3.379 50.600 1.00 33.59 177 ASP A O 1
ATOM 1315 N N . ALA A 1 178 ? -35.536 -1.941 52.315 1.00 34.00 178 ALA A N 1
ATOM 1316 C CA . ALA A 1 178 ? -34.111 -2.029 52.595 1.00 34.00 178 ALA A CA 1
ATOM 1317 C C . ALA A 1 178 ? -33.775 -3.147 53.603 1.00 34.00 178 ALA A C 1
ATOM 1319 O O . ALA A 1 178 ? -34.619 -3.521 54.409 1.00 34.00 178 ALA A O 1
ATOM 1320 N N . ALA A 1 179 ? -32.509 -3.593 53.645 1.00 36.31 179 ALA A N 1
ATOM 1321 C CA . ALA A 1 179 ? -31.780 -3.852 54.900 1.00 36.31 179 ALA A CA 1
ATOM 1322 C C . ALA A 1 179 ? -30.303 -4.248 54.679 1.00 36.31 179 ALA A C 1
ATOM 1324 O O . ALA A 1 179 ? -29.970 -5.263 54.075 1.00 36.31 179 ALA A O 1
ATOM 1325 N N . THR A 1 180 ? -29.438 -3.433 55.276 1.00 37.97 180 THR A N 1
ATOM 1326 C CA . THR A 1 180 ? -28.024 -3.597 55.648 1.00 37.97 180 THR A CA 1
ATOM 1327 C C . THR A 1 180 ? -27.731 -4.867 56.466 1.00 37.97 180 THR A C 1
ATOM 1329 O O . THR A 1 180 ? -28.560 -5.223 57.295 1.00 37.97 180 THR A O 1
ATOM 1332 N N . THR A 1 181 ? -26.523 -5.457 56.363 1.00 35.44 181 THR A N 1
ATOM 1333 C CA . THR A 1 181 ? -25.667 -5.879 57.513 1.00 35.44 181 THR A CA 1
ATOM 1334 C C . THR A 1 181 ? -24.236 -6.238 57.065 1.00 35.44 181 THR A C 1
ATOM 1336 O O . THR A 1 181 ? -24.010 -7.132 56.257 1.00 35.44 181 THR A O 1
ATOM 1339 N N . THR A 1 182 ? -23.270 -5.537 57.656 1.00 41.81 182 THR A N 1
ATOM 1340 C CA . THR A 1 182 ? -21.811 -5.749 57.674 1.00 41.81 182 THR A CA 1
ATOM 1341 C C . THR A 1 182 ? -21.420 -6.882 58.637 1.00 41.81 182 THR A C 1
ATOM 1343 O O . THR A 1 182 ? -22.060 -6.975 59.677 1.00 41.81 182 THR A O 1
ATOM 1346 N N . THR A 1 183 ? -20.340 -7.652 58.401 1.00 35.28 183 THR A N 1
ATOM 1347 C CA . THR A 1 183 ? -19.378 -8.142 59.436 1.00 35.28 183 THR A CA 1
ATOM 1348 C C . THR A 1 183 ? -18.121 -8.774 58.802 1.00 35.28 183 THR A C 1
ATOM 1350 O O . THR A 1 183 ? -18.178 -9.443 57.776 1.00 35.28 183 THR A O 1
ATOM 1353 N N . THR A 1 184 ? -16.988 -8.531 59.462 1.00 37.78 184 THR A N 1
ATOM 1354 C CA . THR A 1 184 ? -15.579 -8.727 59.084 1.00 37.78 184 THR 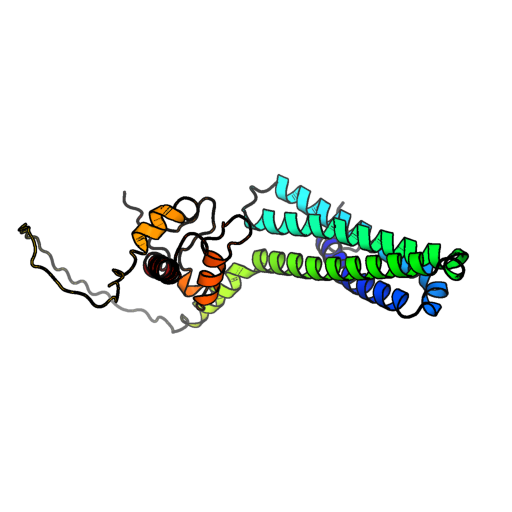A CA 1
ATOM 1355 C C . THR A 1 184 ? -14.931 -9.947 59.791 1.00 37.78 184 THR A C 1
ATOM 1357 O O . THR A 1 184 ? -15.302 -10.249 60.923 1.00 37.78 184 THR A O 1
ATOM 1360 N N . THR A 1 185 ? -13.824 -10.472 59.224 1.00 38.28 185 THR A N 1
ATOM 1361 C CA . THR A 1 185 ? -12.546 -10.908 59.892 1.00 38.28 185 THR A CA 1
ATOM 1362 C C . THR A 1 185 ? -12.185 -12.417 60.037 1.00 38.28 185 THR A C 1
ATOM 1364 O O . THR A 1 185 ? -12.658 -13.103 60.933 1.00 38.28 185 THR A O 1
ATOM 1367 N N . SER A 1 186 ? -11.214 -12.841 59.202 1.00 44.31 186 SER A N 1
ATOM 1368 C CA . SER A 1 186 ? -9.905 -13.525 59.444 1.00 44.31 186 SER A CA 1
ATOM 1369 C C . SER A 1 186 ? -9.694 -14.952 60.027 1.00 44.31 186 SER A C 1
ATOM 1371 O O . SER A 1 186 ? -9.897 -15.207 61.206 1.00 44.31 186 SER A O 1
ATOM 1373 N N . THR A 1 187 ? -8.995 -15.755 59.194 1.00 37.41 187 THR A N 1
ATOM 1374 C CA . THR A 1 187 ? -7.731 -16.531 59.403 1.00 37.41 187 THR A CA 1
ATOM 1375 C C . THR A 1 187 ? -7.685 -17.855 60.192 1.00 37.41 187 THR A C 1
ATOM 1377 O O . THR A 1 187 ? -7.900 -17.879 61.397 1.00 37.41 187 THR A O 1
ATOM 1380 N N . THR A 1 188 ? -7.166 -18.921 59.542 1.00 33.53 188 THR A N 1
ATOM 1381 C CA . THR A 1 188 ? -6.222 -19.930 60.101 1.00 33.53 188 THR A CA 1
ATOM 1382 C C . THR A 1 188 ? -5.418 -20.647 58.981 1.00 33.53 188 THR A C 1
ATOM 1384 O O . THR A 1 188 ? -5.901 -20.831 57.870 1.00 33.53 188 THR A O 1
ATOM 1387 N N . THR A 1 189 ? -4.168 -20.977 59.321 1.00 39.66 189 THR A N 1
ATOM 1388 C CA . THR A 1 189 ? -2.922 -21.348 58.605 1.00 39.66 189 THR A CA 1
ATOM 1389 C C . THR A 1 189 ? -2.854 -22.677 57.802 1.00 39.66 189 THR A C 1
ATOM 1391 O O . THR A 1 189 ? -3.545 -23.639 58.116 1.00 39.66 189 THR A O 1
ATOM 1394 N N . ALA A 1 190 ? -1.935 -22.719 56.812 1.00 41.62 190 ALA A N 1
ATOM 1395 C CA . ALA A 1 190 ? -1.558 -23.809 55.877 1.00 41.62 190 ALA A CA 1
ATOM 1396 C C . ALA A 1 190 ? -0.613 -24.911 56.453 1.00 41.62 190 ALA A C 1
ATOM 1398 O O . ALA A 1 190 ? -0.172 -24.788 57.598 1.00 41.62 190 ALA A O 1
ATOM 1399 N N . PRO A 1 191 ? -0.244 -25.962 55.668 1.00 48.81 191 PRO A N 1
ATOM 1400 C CA . PRO A 1 191 ? 0.983 -25.857 54.851 1.00 48.81 191 PRO A CA 1
ATOM 1401 C C . PRO A 1 191 ? 0.959 -26.500 53.433 1.00 48.81 191 PRO A C 1
ATOM 1403 O O . PRO A 1 191 ? 0.438 -27.585 53.209 1.00 48.81 191 PRO A O 1
ATOM 1406 N N . SER A 1 192 ? 1.611 -25.783 52.510 1.00 47.44 192 SER A N 1
ATOM 1407 C CA . SER A 1 192 ? 2.432 -26.145 51.333 1.00 47.44 192 SER A CA 1
ATOM 1408 C C . SER A 1 192 ? 2.210 -27.437 50.519 1.00 47.44 192 SER A C 1
ATOM 1410 O O . SER A 1 192 ? 2.722 -28.498 50.861 1.00 47.44 192 SER A O 1
ATOM 1412 N N . THR A 1 193 ? 1.680 -27.278 49.297 1.00 39.06 193 THR A N 1
ATOM 1413 C CA . THR A 1 193 ? 2.337 -27.648 48.018 1.00 39.06 193 THR A CA 1
ATOM 1414 C C . THR A 1 193 ? 1.792 -26.712 46.926 1.00 39.06 193 THR A C 1
ATOM 1416 O O . THR A 1 193 ? 0.588 -26.502 46.826 1.00 39.06 193 THR A O 1
ATOM 1419 N N . THR A 1 194 ? 2.692 -26.073 46.180 1.00 46.91 194 THR A N 1
ATOM 1420 C CA . THR A 1 194 ? 2.478 -24.913 45.302 1.00 46.91 194 THR A CA 1
ATOM 1421 C C . THR A 1 194 ? 1.531 -25.178 44.125 1.00 46.91 194 THR A C 1
ATOM 1423 O O . THR A 1 194 ? 1.957 -25.601 43.056 1.00 46.91 194 THR A O 1
ATOM 1426 N N . ALA A 1 195 ? 0.260 -24.834 44.298 1.00 37.91 195 ALA A N 1
ATOM 1427 C CA . ALA A 1 195 ? -0.589 -24.306 43.240 1.00 37.91 195 ALA A CA 1
ATOM 1428 C C . ALA A 1 195 ? -1.015 -22.924 43.732 1.00 37.91 195 ALA A C 1
ATOM 1430 O O . ALA A 1 195 ? -1.800 -22.816 44.674 1.00 37.91 195 ALA A O 1
ATOM 1431 N N . ALA A 1 196 ? -0.416 -21.865 43.182 1.00 38.97 196 ALA A N 1
ATOM 1432 C CA . ALA A 1 196 ? -0.938 -20.531 43.415 1.00 38.97 196 ALA A CA 1
ATOM 1433 C C . ALA A 1 196 ? 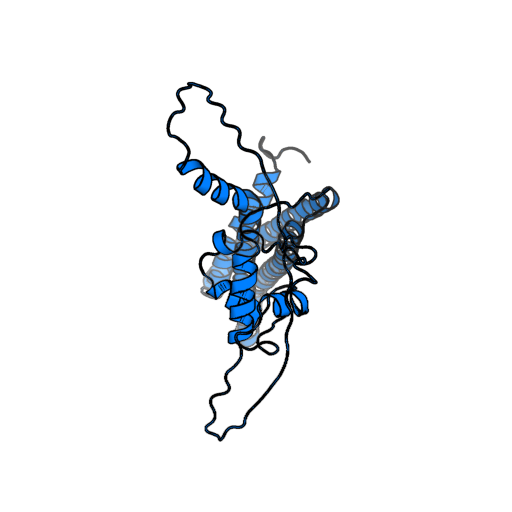-2.382 -20.553 42.914 1.00 38.97 196 ALA A C 1
ATOM 1435 O O . ALA A 1 196 ? -2.625 -20.718 41.720 1.00 38.97 196 ALA A O 1
ATOM 1436 N N . ALA A 1 197 ? -3.331 -20.453 43.841 1.00 41.97 197 ALA A N 1
ATOM 1437 C CA . ALA A 1 197 ? -4.675 -20.021 43.533 1.00 41.97 197 ALA A CA 1
ATOM 1438 C C . ALA A 1 197 ? -4.532 -18.594 43.001 1.00 41.97 197 ALA A C 1
ATOM 1440 O O . ALA A 1 197 ? -4.543 -17.624 43.756 1.00 41.97 197 ALA A O 1
ATOM 1441 N N . VAL A 1 198 ? -4.261 -18.492 41.701 1.00 49.69 198 VAL A N 1
ATOM 1442 C CA . VAL A 1 198 ? -4.388 -17.259 40.946 1.00 49.69 198 VAL A CA 1
ATOM 1443 C C . VAL A 1 198 ? -5.860 -16.919 41.086 1.00 49.69 198 VAL A C 1
ATOM 1445 O O . VAL A 1 198 ? -6.713 -17.611 40.532 1.00 49.69 198 VAL A O 1
ATOM 1448 N N . GLY A 1 199 ? -6.172 -15.948 41.946 1.00 61.12 199 GLY A N 1
ATOM 1449 C CA . GLY A 1 199 ? -7.514 -15.388 41.980 1.00 61.12 199 GLY A CA 1
ATOM 1450 C C . GLY A 1 199 ? -7.890 -15.017 40.552 1.00 61.12 199 GLY A C 1
ATOM 1451 O O . GLY A 1 199 ? -7.035 -14.522 39.817 1.00 61.12 199 GLY A O 1
ATOM 1452 N N . THR A 1 200 ? -9.122 -15.322 40.147 1.00 79.81 200 THR A N 1
ATOM 1453 C CA . THR A 1 200 ? -9.620 -14.992 38.810 1.00 79.81 200 THR A CA 1
ATOM 1454 C C . THR A 1 200 ? -9.258 -13.538 38.500 1.00 79.81 200 THR A C 1
ATOM 1456 O O . THR A 1 200 ? -9.677 -12.659 39.263 1.00 79.81 200 THR A O 1
ATOM 1459 N N . PRO A 1 201 ? -8.440 -13.269 37.464 1.00 89.56 201 PRO A N 1
ATOM 1460 C CA . PRO A 1 201 ? -8.030 -11.909 37.162 1.00 89.56 201 PRO A CA 1
ATOM 1461 C C . PRO A 1 201 ? -9.261 -11.033 36.940 1.00 89.56 201 PRO A C 1
ATOM 1463 O O . PRO A 1 201 ? -10.217 -11.437 36.279 1.00 89.56 201 PRO A O 1
ATOM 1466 N N . ASN A 1 202 ? -9.267 -9.845 37.541 1.00 93.62 202 ASN A N 1
ATOM 1467 C CA . ASN A 1 202 ? -10.395 -8.932 37.423 1.00 93.62 202 ASN A CA 1
ATOM 1468 C C . ASN A 1 202 ? -10.291 -8.175 36.092 1.00 93.62 202 ASN A C 1
ATOM 1470 O O . ASN A 1 202 ? -9.547 -7.199 35.987 1.00 93.62 202 ASN A O 1
ATOM 1474 N N . GLY A 1 203 ? -11.041 -8.635 35.088 1.00 94.81 203 GLY A N 1
ATOM 1475 C CA . GLY A 1 203 ? -11.060 -8.044 33.749 1.00 94.81 203 GLY A CA 1
ATOM 1476 C C . GLY A 1 203 ? -11.445 -6.564 33.730 1.00 94.81 203 GLY A C 1
ATOM 1477 O O . GLY A 1 203 ? -10.816 -5.794 33.010 1.00 94.81 203 GLY A O 1
ATOM 1478 N N . MET A 1 204 ? -12.392 -6.146 34.577 1.00 94.56 204 MET A N 1
ATOM 1479 C CA . MET A 1 204 ? -12.811 -4.744 34.701 1.00 94.56 204 MET A CA 1
ATOM 1480 C C . MET A 1 204 ? -11.663 -3.856 35.190 1.00 94.56 204 MET A C 1
ATOM 1482 O O . MET A 1 204 ? -11.332 -2.855 34.561 1.00 94.56 204 MET A O 1
ATOM 1486 N N . ALA A 1 205 ? -11.004 -4.246 36.284 1.00 94.75 205 ALA A N 1
ATOM 1487 C CA . ALA A 1 205 ? -9.901 -3.466 36.848 1.00 94.75 205 ALA A CA 1
ATOM 1488 C C . ALA A 1 205 ? -8.708 -3.376 35.879 1.00 94.75 205 ALA A C 1
ATOM 1490 O O . ALA A 1 205 ? -8.056 -2.338 35.760 1.00 94.75 205 ALA A O 1
ATOM 1491 N N . LEU A 1 206 ? -8.429 -4.466 35.162 1.00 96.94 206 LEU A N 1
ATOM 1492 C CA . LEU A 1 206 ? -7.395 -4.494 34.133 1.00 96.94 206 LEU A CA 1
ATOM 1493 C C . LEU A 1 206 ? -7.762 -3.605 32.935 1.00 96.94 206 LEU A C 1
ATOM 1495 O O . LEU A 1 206 ? -6.883 -2.915 32.413 1.00 96.94 206 LEU A O 1
ATOM 1499 N N . TYR A 1 207 ? -9.036 -3.576 32.537 1.00 97.00 207 TYR A N 1
ATOM 1500 C CA . TYR A 1 207 ? -9.545 -2.705 31.481 1.00 97.00 207 TYR A CA 1
ATOM 1501 C C . TYR A 1 207 ? -9.410 -1.221 31.848 1.00 97.00 207 TYR A C 1
ATOM 1503 O O . TYR A 1 207 ? -8.868 -0.436 31.068 1.00 97.00 207 TYR A O 1
ATOM 1511 N N . GLU A 1 208 ? -9.825 -0.832 33.054 1.00 96.00 208 GLU A N 1
ATOM 1512 C CA . GLU A 1 208 ? -9.691 0.548 33.540 1.00 96.00 208 GLU A CA 1
ATOM 1513 C C . GLU A 1 208 ? -8.227 1.003 33.585 1.00 96.00 208 GLU A C 1
ATOM 1515 O O . GLU A 1 208 ? -7.897 2.105 33.143 1.00 96.00 208 GLU A O 1
ATOM 1520 N N . ALA A 1 209 ? -7.331 0.140 34.071 1.00 96.06 209 ALA A N 1
ATOM 1521 C CA . ALA A 1 209 ? -5.919 0.471 34.227 1.00 96.06 209 ALA A CA 1
ATOM 1522 C C . ALA A 1 209 ? -5.164 0.594 32.893 1.00 96.06 209 ALA A C 1
ATOM 1524 O O . ALA A 1 209 ? -4.207 1.366 32.800 1.00 96.06 209 ALA A O 1
ATOM 1525 N N . ASN A 1 210 ? -5.560 -0.169 31.867 1.00 96.62 210 ASN A N 1
ATOM 1526 C CA . ASN A 1 210 ? -4.749 -0.342 30.657 1.00 96.62 210 ASN A CA 1
ATOM 1527 C C . ASN A 1 210 ? -5.433 0.113 29.360 1.00 96.62 210 ASN A C 1
ATOM 1529 O O . ASN A 1 210 ? -4.744 0.541 28.432 1.00 96.62 210 ASN A O 1
ATOM 1533 N N . CYS A 1 211 ? -6.761 0.040 29.280 1.00 96.19 211 CYS A N 1
ATOM 1534 C CA . CYS A 1 211 ? -7.510 0.113 28.022 1.00 96.19 211 CYS A CA 1
ATOM 1535 C C . CYS A 1 211 ? -8.380 1.375 27.932 1.00 96.19 211 CYS A C 1
ATOM 1537 O O . CYS A 1 211 ? -8.388 2.054 26.900 1.00 96.19 211 CYS A O 1
ATOM 1539 N N . ALA A 1 212 ? -9.050 1.737 29.032 1.00 95.94 212 ALA A N 1
ATOM 1540 C CA . ALA A 1 212 ? -10.052 2.806 29.076 1.00 95.94 212 ALA A CA 1
ATOM 1541 C C . ALA A 1 212 ? -9.526 4.178 28.614 1.00 95.94 212 ALA A C 1
ATOM 1543 O O . ALA A 1 212 ? -10.257 4.962 28.015 1.00 95.94 212 ALA A O 1
ATOM 1544 N N . ARG A 1 213 ? -8.227 4.454 28.800 1.00 94.19 213 ARG A N 1
ATOM 1545 C CA . ARG A 1 213 ? -7.548 5.677 28.316 1.00 94.19 213 ARG A CA 1
ATOM 1546 C C . ARG A 1 213 ? -7.765 5.958 26.821 1.00 94.19 213 ARG A C 1
ATOM 1548 O O . ARG A 1 213 ? -7.695 7.123 26.414 1.00 94.19 213 ARG A O 1
ATOM 1555 N N . CYS A 1 214 ? -7.881 4.904 26.014 1.00 96.44 214 CYS A N 1
ATOM 1556 C CA . CYS A 1 214 ? -8.044 5.001 24.565 1.00 96.44 214 CYS A CA 1
ATOM 1557 C C . CYS A 1 214 ? -9.423 4.521 24.118 1.00 96.44 214 CYS A C 1
ATOM 1559 O O . CYS A 1 214 ? -10.010 5.150 23.246 1.00 96.44 214 CYS A O 1
ATOM 1561 N N . HIS A 1 215 ? -9.946 3.459 24.726 1.00 95.62 215 HIS A N 1
ATOM 1562 C CA . HIS A 1 215 ? -11.215 2.854 24.322 1.00 95.62 215 HIS A CA 1
ATOM 1563 C C . HIS A 1 215 ? -12.436 3.414 25.072 1.00 95.62 215 HIS A C 1
ATOM 1565 O O . HIS A 1 215 ? -13.554 3.006 24.792 1.00 95.62 215 HIS A O 1
ATOM 1571 N N . GLY A 1 216 ? -12.248 4.366 25.992 1.00 93.62 216 GLY A N 1
ATOM 1572 C CA . GLY A 1 216 ? -13.318 4.881 26.854 1.00 93.62 216 GLY A CA 1
ATOM 1573 C C . GLY A 1 216 ? -13.603 3.939 28.026 1.00 93.62 216 GLY A C 1
ATOM 1574 O O . GLY A 1 216 ? -13.384 2.730 27.936 1.00 93.62 216 GLY A O 1
ATOM 1575 N N . SER A 1 217 ? -14.060 4.474 29.156 1.00 92.94 217 SER A N 1
ATOM 1576 C CA . SER A 1 217 ? -14.465 3.655 30.316 1.00 92.94 217 SER A CA 1
ATOM 1577 C C . SER A 1 217 ? -15.675 2.767 30.012 1.00 92.94 217 SER A C 1
ATOM 1579 O O . SER A 1 217 ? -15.798 1.678 30.558 1.00 92.94 217 SER A O 1
ATOM 1581 N N . ASP A 1 218 ? -16.516 3.239 29.105 1.00 89.00 218 ASP A N 1
ATOM 1582 C CA . ASP A 1 218 ? -17.732 2.650 28.548 1.00 89.00 218 ASP A CA 1
ATOM 1583 C C . ASP A 1 218 ? -17.500 1.935 27.203 1.00 89.00 218 ASP A C 1
ATOM 1585 O O . ASP A 1 218 ? -18.443 1.459 26.581 1.00 89.00 218 ASP A O 1
ATOM 1589 N N . GLY A 1 219 ? -16.254 1.860 26.723 1.00 91.50 219 GLY A N 1
ATOM 1590 C CA . GLY A 1 219 ? -15.938 1.156 25.480 1.00 91.50 219 GLY A CA 1
ATOM 1591 C C . GLY A 1 219 ? -16.361 1.890 24.203 1.00 91.50 219 GLY A C 1
ATOM 1592 O O . GLY A 1 219 ? -16.247 1.318 23.120 1.00 91.50 219 GLY A O 1
ATOM 1593 N N . VAL A 1 220 ? -16.823 3.145 24.272 1.00 90.50 220 VAL A N 1
ATOM 1594 C CA . VAL A 1 220 ? -17.287 3.898 23.085 1.00 90.50 220 VAL A CA 1
ATOM 1595 C C . VAL A 1 220 ? -16.160 4.313 22.140 1.00 90.50 220 VAL A C 1
ATOM 1597 O O . VAL A 1 220 ? -16.415 4.619 20.981 1.00 90.50 220 VAL A O 1
ATOM 1600 N N . GLY A 1 221 ? -14.910 4.244 22.592 1.00 88.00 221 GLY A N 1
ATOM 1601 C CA . GLY A 1 221 ? -13.757 4.713 21.835 1.00 88.00 221 GLY A CA 1
ATOM 1602 C C . GLY A 1 221 ? -13.528 6.214 22.009 1.00 88.00 221 GLY A C 1
ATOM 1603 O O . GLY A 1 221 ? -14.453 7.014 22.085 1.00 88.00 221 GLY A O 1
ATOM 1604 N N . THR A 1 222 ? -12.261 6.605 22.118 1.00 82.94 222 THR A N 1
ATOM 1605 C CA . THR A 1 222 ? -11.851 8.020 22.132 1.00 82.94 222 THR A CA 1
ATOM 1606 C C . THR A 1 222 ? -10.654 8.209 21.212 1.00 82.94 222 THR A C 1
ATOM 1608 O O . THR A 1 222 ? -10.780 8.736 20.123 1.00 82.94 222 THR A O 1
ATOM 1611 N N . ARG A 1 223 ? -9.480 7.738 21.641 1.00 90.44 223 ARG A N 1
ATOM 1612 C CA . ARG A 1 223 ? -8.250 7.674 20.833 1.00 90.44 223 ARG A CA 1
ATOM 1613 C C . ARG A 1 223 ? -8.051 6.330 20.147 1.00 90.44 223 ARG A C 1
ATOM 1615 O O . ARG A 1 223 ? -7.210 6.217 19.265 1.00 90.44 223 ARG A O 1
ATOM 1622 N N . GLY A 1 224 ? -8.691 5.294 20.675 1.00 87.94 224 GLY A N 1
ATOM 1623 C CA . GLY A 1 224 ? -8.775 3.978 20.063 1.00 87.94 224 GLY A CA 1
ATOM 1624 C C . GLY A 1 224 ? -10.220 3.704 19.652 1.00 87.94 224 GLY A C 1
ATOM 1625 O O . GLY A 1 224 ? -11.123 4.361 20.181 1.00 87.94 224 GLY A O 1
ATOM 1626 N N . PRO A 1 225 ? -10.437 2.735 18.751 1.00 92.25 225 PRO A N 1
ATOM 1627 C CA . PRO A 1 225 ? -11.762 2.415 18.232 1.00 92.25 225 PRO A CA 1
ATOM 1628 C C . PRO A 1 225 ? -12.716 1.947 19.338 1.00 92.25 225 PRO A C 1
ATOM 1630 O O . PRO A 1 225 ? -12.284 1.496 20.403 1.00 92.25 225 PRO A O 1
ATOM 1633 N N . SER A 1 226 ? -14.019 2.027 19.073 1.00 93.38 226 SER A N 1
ATOM 1634 C CA . SER A 1 226 ? -15.038 1.478 19.968 1.00 93.38 226 SER A CA 1
ATOM 1635 C C . SER A 1 226 ? -14.882 -0.038 20.132 1.00 93.38 226 SER A C 1
ATOM 1637 O O . SER A 1 226 ? -14.586 -0.755 19.178 1.00 93.38 226 SER A O 1
ATOM 1639 N N . LEU A 1 227 ? -15.110 -0.518 21.353 1.00 93.56 227 LEU A N 1
ATOM 1640 C CA . LEU A 1 227 ? -15.247 -1.934 21.696 1.00 93.56 227 LEU A CA 1
ATOM 1641 C C . LEU A 1 227 ? -16.722 -2.340 21.863 1.00 93.56 227 LEU A C 1
ATOM 1643 O O . LEU A 1 227 ? -17.014 -3.494 22.177 1.00 93.56 227 LEU A O 1
ATOM 1647 N N . GLY A 1 228 ? -17.654 -1.410 21.643 1.00 92.00 228 GLY A N 1
ATOM 1648 C CA . GLY A 1 228 ? -19.088 -1.671 21.663 1.00 92.00 228 GLY A CA 1
ATOM 1649 C C . GLY A 1 228 ? -19.496 -2.671 20.583 1.00 92.00 228 GLY A C 1
ATOM 1650 O O . GLY A 1 228 ? -19.149 -2.531 19.411 1.00 92.00 228 GLY A O 1
ATOM 1651 N N . GLY A 1 229 ? -20.217 -3.715 20.983 1.00 87.50 229 GLY A N 1
ATOM 1652 C CA . GLY A 1 229 ? -20.669 -4.792 20.105 1.00 87.50 229 GLY A CA 1
ATOM 1653 C C . GLY A 1 229 ? -19.538 -5.657 19.544 1.00 87.50 229 GLY A C 1
ATOM 1654 O O . GLY A 1 229 ? -19.785 -6.476 18.659 1.00 87.50 229 GLY A O 1
ATOM 1655 N N . ILE A 1 230 ? -18.301 -5.526 20.041 1.00 90.25 230 ILE A N 1
ATOM 1656 C CA . ILE A 1 230 ? -17.141 -6.216 19.459 1.00 90.25 230 ILE A CA 1
ATOM 1657 C C . ILE A 1 230 ? -17.302 -7.738 19.473 1.00 90.25 230 ILE A C 1
ATOM 1659 O O . ILE A 1 230 ? -16.881 -8.412 18.538 1.00 90.25 230 ILE A O 1
ATOM 1663 N N . ALA A 1 231 ? -17.996 -8.282 20.476 1.00 88.62 231 ALA A N 1
ATOM 1664 C CA . ALA A 1 231 ? -18.271 -9.709 20.558 1.00 88.62 231 ALA A CA 1
ATOM 1665 C C . ALA A 1 231 ? -19.115 -10.233 19.383 1.00 88.62 231 ALA A C 1
ATOM 1667 O O . ALA A 1 231 ? -18.925 -11.381 18.977 1.00 88.62 231 ALA A O 1
ATOM 1668 N N . ALA A 1 232 ? -20.015 -9.400 18.847 1.00 85.56 232 ALA A N 1
ATOM 1669 C CA . ALA A 1 232 ? -20.843 -9.709 17.686 1.00 85.56 232 ALA A CA 1
ATOM 1670 C C . ALA A 1 232 ? -20.071 -9.505 16.371 1.00 85.56 232 ALA A C 1
ATOM 1672 O O . ALA A 1 232 ? -20.148 -10.347 15.479 1.00 85.56 232 ALA A O 1
ATOM 1673 N N . LYS A 1 233 ? -19.273 -8.431 16.277 1.00 83.75 233 LYS A N 1
ATOM 1674 C CA . LYS A 1 233 ? -18.457 -8.112 15.089 1.00 83.75 233 LYS A CA 1
ATOM 1675 C C . LYS A 1 233 ? -17.294 -9.085 14.878 1.00 83.75 233 LYS A C 1
ATOM 1677 O O . LYS A 1 233 ? -16.952 -9.423 13.748 1.00 83.75 233 LYS A O 1
ATOM 1682 N N . HIS A 1 234 ? -16.706 -9.566 15.969 1.00 85.44 234 HIS A N 1
ATOM 1683 C CA . HIS A 1 234 ? -15.556 -10.464 15.980 1.00 85.44 234 HIS A CA 1
ATOM 1684 C C . HIS A 1 234 ? -15.875 -11.718 16.813 1.00 85.44 234 HIS A C 1
ATOM 1686 O O . HIS A 1 234 ? -15.477 -11.838 17.978 1.00 85.44 234 HIS A O 1
ATOM 1692 N N . PRO A 1 235 ? -16.589 -12.705 16.235 1.00 84.88 235 PRO A N 1
ATOM 1693 C CA . PRO A 1 235 ? -16.943 -13.935 16.950 1.00 84.88 235 PRO A CA 1
ATOM 1694 C C . PRO A 1 235 ? -15.703 -14.758 17.337 1.00 84.88 235 PRO A C 1
ATOM 1696 O O . PRO A 1 235 ? -15.716 -15.521 18.303 1.00 84.88 235 PRO A O 1
ATOM 1699 N N . GLU A 1 236 ? -14.603 -14.579 16.608 1.00 88.69 236 GLU A N 1
ATOM 1700 C CA . GLU A 1 236 ? -13.324 -15.233 16.856 1.00 88.69 236 GLU A CA 1
ATOM 1701 C C . GLU A 1 236 ? -12.494 -14.464 17.891 1.00 88.69 236 GLU A C 1
ATOM 1703 O O . GLU A 1 236 ? -11.683 -13.599 17.557 1.00 88.69 236 GLU A O 1
ATOM 1708 N N . VAL A 1 237 ? -12.634 -14.853 19.160 1.00 92.44 237 VAL A N 1
ATOM 1709 C CA . VAL A 1 237 ? -11.915 -14.245 20.298 1.00 92.44 237 VAL A CA 1
ATOM 1710 C C . VAL A 1 237 ? -10.387 -14.247 20.149 1.00 92.44 237 VAL A C 1
ATOM 1712 O O . VAL A 1 237 ? -9.696 -13.408 20.722 1.00 92.44 237 VAL A O 1
ATOM 1715 N N . GLN A 1 238 ? -9.832 -15.170 19.358 1.00 92.44 238 GLN A N 1
ATOM 1716 C CA . GLN A 1 238 ? -8.383 -15.285 19.198 1.00 92.44 238 GLN A CA 1
ATOM 1717 C C . GLN A 1 238 ? -7.753 -14.102 18.469 1.00 92.44 238 GLN A C 1
ATOM 1719 O O . GLN A 1 238 ? -6.600 -13.773 18.740 1.00 92.44 238 GLN A O 1
ATOM 1724 N N . ASN A 1 239 ? -8.490 -13.431 17.584 1.00 90.81 239 ASN A N 1
ATOM 1725 C CA . ASN A 1 239 ? -7.967 -12.247 16.904 1.00 90.81 239 ASN A CA 1
ATOM 1726 C C . ASN A 1 239 ? -7.767 -11.098 17.900 1.00 90.81 239 ASN A C 1
ATOM 1728 O O . ASN A 1 239 ? -6.731 -10.441 17.878 1.00 90.81 239 ASN A O 1
ATOM 1732 N N . GLU A 1 240 ? -8.693 -10.934 18.841 1.00 94.06 240 GLU A N 1
ATOM 1733 C CA . GLU A 1 240 ? -8.590 -9.949 19.919 1.00 94.06 240 GLU A CA 1
ATOM 1734 C C . GLU A 1 240 ? -7.462 -10.269 20.900 1.00 94.06 240 GLU A C 1
ATOM 1736 O O . GLU A 1 240 ? -6.672 -9.390 21.242 1.00 94.06 240 GLU A O 1
ATOM 1741 N N . ILE A 1 241 ? -7.334 -11.537 21.303 1.00 95.62 241 ILE A N 1
ATOM 1742 C CA . ILE A 1 241 ? -6.227 -11.985 22.157 1.00 95.62 241 ILE A CA 1
ATOM 1743 C C . ILE A 1 241 ? -4.894 -11.677 21.467 1.00 95.62 241 ILE A C 1
ATOM 1745 O O . ILE A 1 241 ? -4.028 -11.037 22.060 1.00 95.62 241 ILE A O 1
ATOM 1749 N N . ASN A 1 242 ? -4.751 -12.033 20.187 1.00 94.62 242 ASN A N 1
ATOM 1750 C CA . ASN A 1 242 ? -3.547 -11.745 19.411 1.00 94.62 242 ASN A CA 1
ATOM 1751 C C . ASN A 1 242 ? -3.275 -10.240 19.280 1.00 94.62 242 ASN A C 1
ATOM 1753 O O . ASN A 1 242 ? -2.116 -9.831 19.375 1.00 94.62 242 ASN A O 1
ATOM 1757 N N . GLN A 1 243 ? -4.315 -9.427 19.083 1.00 95.19 243 GLN A N 1
ATOM 1758 C CA . GLN A 1 243 ? -4.209 -7.973 18.969 1.00 95.19 243 GLN A CA 1
ATOM 1759 C C . GLN A 1 243 ? -3.729 -7.336 20.282 1.00 95.19 243 GLN A C 1
ATOM 1761 O O . GLN A 1 243 ? -2.864 -6.462 20.258 1.00 95.19 243 GLN A O 1
ATOM 1766 N N . ILE A 1 244 ? -4.222 -7.802 21.434 1.00 96.31 244 ILE A N 1
ATOM 1767 C CA . ILE A 1 244 ? -3.792 -7.319 22.756 1.00 96.31 244 ILE A CA 1
ATOM 1768 C C . ILE A 1 244 ? -2.373 -7.804 23.075 1.00 96.31 244 ILE A C 1
ATOM 1770 O O . ILE A 1 244 ? -1.537 -7.029 23.547 1.00 96.31 244 ILE A O 1
ATOM 1774 N N . THR A 1 245 ? -2.063 -9.071 22.789 1.00 97.00 245 THR A N 1
ATOM 1775 C CA . THR A 1 245 ? -0.735 -9.643 23.041 1.00 97.00 245 THR A CA 1
ATOM 1776 C C . THR A 1 245 ? 0.341 -8.928 22.227 1.00 97.00 245 THR A C 1
ATOM 1778 O O . THR A 1 245 ? 1.347 -8.498 22.794 1.00 97.00 245 THR A O 1
ATOM 1781 N N . ASN A 1 246 ? 0.129 -8.767 20.920 1.00 95.81 246 ASN A N 1
ATOM 1782 C CA . ASN A 1 246 ? 1.161 -8.286 20.000 1.00 95.81 246 ASN A CA 1
ATOM 1783 C C . ASN A 1 246 ? 1.096 -6.778 19.732 1.00 95.81 246 ASN A C 1
ATOM 1785 O O . ASN A 1 246 ? 2.083 -6.207 19.271 1.00 95.81 246 ASN A O 1
ATOM 1789 N N . GLY A 1 247 ? -0.018 -6.120 20.054 1.00 92.62 247 GLY A N 1
ATOM 1790 C CA . GLY A 1 247 ? -0.255 -4.736 19.657 1.00 92.62 247 GLY A CA 1
ATOM 1791 C C . GLY A 1 247 ? -0.531 -4.597 18.155 1.00 92.62 247 GLY A C 1
ATOM 1792 O O . GLY A 1 247 ? -0.642 -5.576 17.417 1.00 92.62 247 GLY A O 1
ATOM 1793 N N . GLY A 1 248 ? -0.688 -3.356 17.710 1.00 87.75 248 GLY A N 1
ATOM 1794 C CA . GLY A 1 248 ? -0.996 -2.959 16.335 1.00 87.75 248 GLY A CA 1
ATOM 1795 C C . GLY A 1 248 ? -0.561 -1.514 16.108 1.00 87.75 248 GLY A C 1
ATOM 1796 O O . GLY A 1 248 ? 0.286 -1.022 16.848 1.00 87.75 248 GLY A O 1
ATOM 1797 N N . ASP A 1 249 ? -1.152 -0.828 15.131 1.00 83.31 249 ASP A N 1
ATOM 1798 C CA . ASP A 1 249 ? -0.750 0.506 14.653 1.00 83.31 249 ASP A CA 1
ATOM 1799 C C . ASP A 1 249 ? -0.343 1.483 15.769 1.00 83.31 249 ASP A C 1
ATOM 1801 O O . ASP A 1 249 ? 0.842 1.714 16.018 1.00 83.31 249 ASP A O 1
ATOM 1805 N N . ARG A 1 250 ? -1.326 2.043 16.483 1.00 86.44 250 ARG A N 1
ATOM 1806 C CA . ARG A 1 250 ? -1.109 2.910 17.657 1.00 86.44 250 ARG A CA 1
ATOM 1807 C C . ARG A 1 250 ? -1.383 2.186 18.984 1.00 86.44 250 ARG A C 1
ATOM 1809 O O . ARG A 1 250 ? -1.115 2.745 20.052 1.00 86.44 250 ARG A O 1
ATOM 1816 N N . MET A 1 251 ? -1.909 0.956 18.939 1.00 94.81 251 MET A N 1
ATOM 1817 C CA . MET A 1 251 ? -2.206 0.139 20.120 1.00 94.81 251 MET A CA 1
ATOM 1818 C C . MET A 1 251 ? -0.937 -0.596 20.588 1.00 94.81 251 MET A C 1
ATOM 1820 O O . MET A 1 251 ? -0.426 -1.448 19.862 1.00 94.81 251 MET A O 1
ATOM 1824 N N . PRO A 1 252 ? -0.403 -0.301 21.789 1.00 94.75 252 PRO A N 1
ATOM 1825 C CA . PRO A 1 252 ? 0.824 -0.933 22.266 1.00 94.75 252 PRO A CA 1
ATOM 1826 C C . PRO A 1 252 ? 0.623 -2.429 22.537 1.00 94.75 252 PRO A C 1
ATOM 1828 O O . PRO A 1 252 ? -0.484 -2.864 22.849 1.00 94.75 252 PRO A O 1
ATOM 1831 N N . SER A 1 253 ? 1.710 -3.202 22.498 1.00 96.06 253 SER A N 1
ATOM 1832 C CA . SER A 1 253 ? 1.690 -4.601 22.930 1.00 96.06 253 SER A CA 1
ATOM 1833 C C . SER A 1 253 ? 1.543 -4.720 24.452 1.00 96.06 253 SER A C 1
ATOM 1835 O O . SER A 1 253 ? 2.104 -3.926 25.227 1.00 96.06 253 SER A O 1
ATOM 1837 N N . PHE A 1 254 ? 0.796 -5.739 24.882 1.00 97.25 254 PHE A N 1
ATOM 1838 C CA . PHE A 1 254 ? 0.605 -6.073 26.294 1.00 97.25 254 PHE A CA 1
ATOM 1839 C C . PHE A 1 254 ? 1.120 -7.462 26.674 1.00 97.25 254 PHE A C 1
ATOM 1841 O O . PHE A 1 254 ? 1.130 -7.767 27.861 1.00 97.25 254 PHE A O 1
ATOM 1848 N N . GLY A 1 255 ? 1.620 -8.268 25.731 1.00 94.00 255 GLY A N 1
ATOM 1849 C CA . GLY A 1 255 ? 2.152 -9.607 26.024 1.00 94.00 255 GLY A CA 1
ATOM 1850 C C . GLY A 1 255 ? 3.302 -9.631 27.041 1.00 94.00 255 GLY A C 1
ATOM 1851 O O . GLY A 1 255 ? 3.444 -10.600 27.777 1.00 94.00 255 GLY A O 1
ATOM 1852 N N . ASP A 1 256 ? 4.076 -8.546 27.142 1.00 94.19 256 ASP A N 1
ATOM 1853 C CA . ASP A 1 256 ? 5.153 -8.403 28.136 1.00 94.19 256 ASP A CA 1
ATOM 1854 C C . ASP A 1 256 ? 4.681 -7.792 29.472 1.00 94.19 256 ASP A C 1
ATOM 1856 O O . ASP A 1 256 ? 5.464 -7.671 30.416 1.00 94.19 256 ASP A O 1
ATOM 1860 N N . LYS A 1 257 ? 3.421 -7.343 29.551 1.00 94.88 257 LYS A N 1
ATOM 1861 C CA . LYS A 1 257 ? 2.859 -6.590 30.689 1.00 94.88 257 LYS A CA 1
ATOM 1862 C C . LYS A 1 257 ? 1.734 -7.327 31.403 1.00 94.88 257 LYS A C 1
ATOM 1864 O O . LYS A 1 257 ? 1.573 -7.136 32.603 1.00 94.88 257 LYS A O 1
ATOM 1869 N N . LEU A 1 258 ? 0.958 -8.114 30.665 1.00 95.75 258 LEU A N 1
ATOM 1870 C CA . LEU A 1 258 ? -0.177 -8.884 31.148 1.00 95.75 258 LEU A CA 1
ATOM 1871 C C . LEU A 1 258 ? 0.058 -10.359 30.839 1.00 95.75 258 LEU A C 1
ATOM 1873 O O . LEU A 1 258 ? 0.501 -10.723 29.751 1.00 95.75 258 LEU A O 1
ATOM 1877 N N . THR A 1 259 ? -0.260 -11.211 31.801 1.00 96.25 259 THR A N 1
ATOM 1878 C CA . THR A 1 259 ? -0.290 -12.659 31.609 1.00 96.25 259 THR A CA 1
ATOM 1879 C C . THR A 1 259 ? -1.440 -13.058 30.686 1.00 96.25 259 THR A C 1
ATOM 1881 O O . THR A 1 259 ? -2.430 -12.342 30.544 1.00 96.25 259 THR A O 1
ATOM 1884 N N . GLU A 1 260 ? -1.356 -14.246 30.092 1.00 92.62 260 GLU A N 1
ATOM 1885 C CA . GLU A 1 260 ? -2.421 -14.782 29.233 1.00 92.62 260 GLU A CA 1
ATOM 1886 C C . GLU A 1 260 ? -3.782 -14.825 29.951 1.00 92.62 260 GLU A C 1
ATOM 1888 O O . GLU A 1 260 ? -4.800 -14.445 29.381 1.00 92.62 260 GLU A O 1
ATOM 1893 N N . ALA A 1 261 ? -3.797 -15.199 31.235 1.00 93.62 261 ALA A N 1
ATOM 1894 C CA . ALA A 1 261 ? -5.014 -15.216 32.044 1.00 93.62 261 ALA A CA 1
ATOM 1895 C C . ALA A 1 261 ? -5.610 -13.811 32.256 1.00 93.62 261 ALA A C 1
ATOM 1897 O O . ALA A 1 261 ? -6.829 -13.656 32.278 1.00 93.62 261 ALA A O 1
ATOM 1898 N N . GLU A 1 262 ? -4.769 -12.784 32.399 1.00 96.88 262 GLU A N 1
ATOM 1899 C CA . GLU A 1 262 ? -5.202 -11.388 32.527 1.00 96.88 262 GLU A CA 1
ATOM 1900 C C . GLU A 1 262 ? -5.736 -10.838 31.201 1.00 96.88 262 GLU A C 1
ATOM 1902 O O . GLU A 1 262 ? -6.767 -10.169 31.193 1.00 96.88 262 GLU A O 1
ATOM 1907 N N . ILE A 1 263 ? -5.087 -11.169 30.080 1.00 97.31 263 ILE A N 1
ATOM 1908 C CA . ILE A 1 263 ? -5.569 -10.811 28.739 1.00 97.31 263 ILE A CA 1
ATOM 1909 C C . ILE A 1 263 ? -6.945 -11.437 28.500 1.00 97.31 263 ILE A C 1
ATOM 1911 O O . ILE A 1 263 ? -7.882 -10.730 28.141 1.00 97.31 263 ILE A O 1
ATOM 1915 N N . LEU A 1 264 ? -7.102 -12.734 28.779 1.00 96.00 264 LEU A N 1
ATOM 1916 C CA . LEU A 1 264 ? -8.388 -13.424 28.663 1.00 96.00 264 LEU A CA 1
ATOM 1917 C C . LEU A 1 264 ? -9.473 -12.797 29.546 1.00 96.00 264 LEU A C 1
ATOM 1919 O O . LEU A 1 264 ? -10.618 -12.682 29.114 1.00 96.00 264 LEU A O 1
ATOM 1923 N N . ALA A 1 265 ? -9.127 -12.368 30.760 1.00 96.62 265 ALA A N 1
ATOM 1924 C CA . ALA A 1 265 ? -10.078 -11.721 31.656 1.00 96.62 265 ALA A CA 1
ATOM 1925 C C . ALA A 1 265 ? -10.544 -10.355 31.134 1.00 96.62 265 ALA A C 1
ATOM 1927 O O . ALA A 1 265 ? -11.735 -10.060 31.202 1.00 96.62 265 ALA A O 1
ATOM 1928 N N . VAL A 1 266 ? -9.638 -9.534 30.591 1.00 97.44 266 VAL A N 1
ATOM 1929 C CA . VAL A 1 266 ? -10.000 -8.251 29.960 1.00 97.44 266 VAL A CA 1
ATOM 1930 C C . VAL A 1 266 ? -10.889 -8.478 28.744 1.00 97.44 266 VAL A C 1
ATOM 1932 O O . VAL A 1 266 ? -11.906 -7.801 28.608 1.00 97.44 266 VAL A O 1
ATOM 1935 N N . VAL A 1 267 ? -10.534 -9.454 27.902 1.00 96.75 267 VAL A N 1
ATOM 1936 C CA . VAL A 1 267 ? -11.315 -9.834 26.718 1.00 96.75 267 VAL A CA 1
ATOM 1937 C C . VAL A 1 267 ? -12.719 -10.276 27.100 1.00 96.75 267 VAL A C 1
ATOM 1939 O O . VAL A 1 267 ? -13.689 -9.794 26.526 1.00 96.75 267 VAL A O 1
ATOM 1942 N N . GLY A 1 268 ? -12.846 -11.139 28.107 1.00 95.12 268 GLY A N 1
ATOM 1943 C CA . GLY A 1 268 ? -14.149 -11.535 28.635 1.00 95.12 268 GLY A CA 1
ATOM 1944 C C . GLY A 1 268 ? -14.956 -10.335 29.130 1.00 95.12 268 GLY A C 1
ATOM 1945 O O . GLY A 1 268 ? -16.113 -10.188 28.749 1.00 95.12 268 GLY A O 1
ATOM 1946 N N . TYR A 1 269 ? -14.325 -9.447 29.905 1.00 95.69 269 TYR A N 1
ATOM 1947 C CA . TYR A 1 269 ? -14.992 -8.275 30.464 1.00 95.69 269 TYR A CA 1
ATOM 1948 C C . TYR A 1 269 ? -15.577 -7.361 29.387 1.00 95.69 269 TYR A C 1
ATOM 1950 O O . TYR A 1 269 ? -16.778 -7.133 29.406 1.00 95.69 269 TYR A O 1
ATOM 1958 N N . TYR A 1 270 ? -14.780 -6.844 28.444 1.00 94.81 270 TYR A N 1
ATOM 1959 C CA . TYR A 1 270 ? -15.312 -5.854 27.497 1.00 94.81 270 TYR A CA 1
ATOM 1960 C C . TYR A 1 270 ? -16.303 -6.478 26.502 1.00 94.81 270 TYR A C 1
ATOM 1962 O O . TYR A 1 270 ? -17.208 -5.796 26.030 1.00 94.81 270 TYR A O 1
ATOM 1970 N N . ARG A 1 271 ? -16.162 -7.775 26.186 1.00 94.38 271 ARG A N 1
ATOM 1971 C CA . ARG A 1 271 ? -17.101 -8.491 25.307 1.00 94.38 271 ARG A CA 1
ATOM 1972 C C . ARG A 1 271 ? -18.471 -8.678 25.947 1.00 94.38 271 ARG A C 1
ATOM 1974 O O . ARG A 1 271 ? -19.452 -8.751 25.218 1.00 94.38 271 ARG A O 1
ATOM 1981 N N . GLU A 1 272 ? -18.523 -8.794 27.270 1.00 92.00 272 GLU A N 1
ATOM 1982 C CA . GLU A 1 272 ? -19.764 -8.916 28.038 1.00 92.00 272 GLU A CA 1
ATOM 1983 C C . GLU A 1 272 ? -20.331 -7.538 28.406 1.00 92.00 272 GLU A C 1
ATOM 1985 O O . GLU A 1 272 ? -21.515 -7.279 28.202 1.00 92.00 272 GLU A O 1
ATOM 1990 N N . ALA A 1 273 ? -19.477 -6.635 28.892 1.00 89.69 273 ALA A N 1
ATOM 1991 C CA . ALA A 1 273 ? -19.864 -5.320 29.393 1.00 89.69 273 ALA A CA 1
ATOM 1992 C C . ALA A 1 273 ? -20.321 -4.352 28.294 1.00 89.69 273 ALA A C 1
ATOM 1994 O O . ALA A 1 273 ? -21.101 -3.451 28.582 1.00 89.69 273 ALA A O 1
ATOM 1995 N N . PHE A 1 274 ? -19.853 -4.521 27.052 1.00 90.62 274 PHE A N 1
ATOM 1996 C CA . PHE A 1 274 ? -20.170 -3.618 25.940 1.00 90.62 274 PHE A CA 1
ATOM 1997 C C . PHE A 1 274 ? -20.951 -4.330 24.832 1.00 90.62 274 PHE A C 1
ATOM 1999 O O . PHE A 1 274 ? -20.641 -4.195 23.650 1.00 90.62 274 PHE A O 1
ATOM 2006 N N . THR A 1 275 ? -21.960 -5.121 25.195 1.00 80.12 275 THR A N 1
ATOM 2007 C CA . THR A 1 275 ? -22.903 -5.692 24.225 1.00 80.12 275 THR A CA 1
ATOM 2008 C C . THR A 1 275 ? -23.871 -4.590 23.765 1.00 80.12 275 THR A C 1
ATOM 2010 O O . THR A 1 275 ? -24.555 -3.998 24.580 1.00 80.12 275 THR A O 1
ATOM 2013 N N . GLU A 1 276 ? -23.824 -4.229 22.477 1.00 58.94 276 GLU A N 1
ATOM 2014 C CA . GLU A 1 276 ? -24.745 -3.319 21.759 1.00 58.94 276 GLU A CA 1
ATOM 2015 C C . GLU A 1 276 ? -25.393 -2.158 22.554 1.00 58.94 276 GLU A C 1
ATOM 2017 O O . GLU A 1 276 ? -26.472 -2.293 23.113 1.00 58.94 276 GLU A O 1
ATOM 2022 N N . GLY A 1 277 ? -24.812 -0.955 22.469 1.00 55.47 277 GLY A N 1
ATOM 2023 C CA . GLY A 1 277 ? -25.586 0.291 22.356 1.00 55.47 277 GLY A CA 1
ATOM 2024 C C . GLY A 1 277 ? -26.605 0.665 23.444 1.00 55.47 277 GLY A C 1
ATOM 2025 O O . GLY A 1 277 ? -27.417 1.553 23.170 1.00 55.47 277 GLY A O 1
ATOM 2026 N N . GLU A 1 278 ? -26.578 0.088 24.650 1.00 45.19 278 GLU A N 1
ATOM 2027 C CA . GLU A 1 278 ? -27.328 0.619 25.796 1.00 45.19 278 GLU A CA 1
ATOM 2028 C C . GLU A 1 278 ? -26.712 1.954 26.230 1.00 45.19 278 GLU A C 1
ATOM 2030 O O . GLU A 1 278 ? -25.892 2.066 27.138 1.00 45.19 278 GLU A O 1
ATOM 2035 N N . HIS A 1 279 ? -27.127 2.996 25.511 1.00 48.53 279 HIS A N 1
ATOM 2036 C CA . HIS A 1 279 ? -27.048 4.378 25.931 1.00 48.53 279 HIS A CA 1
ATOM 2037 C C . HIS A 1 279 ? -27.722 4.507 27.299 1.00 48.53 279 HIS A C 1
ATOM 2039 O O . HIS A 1 279 ? -28.938 4.690 27.380 1.00 48.53 279 HIS A O 1
ATOM 2045 N N . SER A 1 280 ? -26.931 4.532 28.367 1.00 41.84 280 SER A N 1
ATOM 2046 C CA . SER A 1 280 ? -27.283 5.320 29.541 1.00 41.84 280 SER A CA 1
ATOM 2047 C C . SER A 1 280 ? -27.140 6.801 29.167 1.00 41.84 280 SER A C 1
ATOM 2049 O O . SER A 1 280 ? -26.162 7.464 29.508 1.00 41.84 280 SER A O 1
ATOM 2051 N N . HIS A 1 281 ? -28.111 7.319 28.409 1.00 43.00 281 HIS A N 1
ATOM 2052 C CA . HIS A 1 281 ? -28.532 8.703 28.598 1.00 43.00 281 HIS A CA 1
ATOM 2053 C C . HIS A 1 281 ? -29.245 8.734 29.953 1.00 43.00 281 HIS A C 1
ATOM 2055 O O . HIS A 1 281 ? -30.463 8.594 30.009 1.00 43.00 281 HIS A O 1
ATOM 2061 N N . ASP A 1 282 ? -28.473 8.834 31.033 1.00 39.69 282 ASP A N 1
ATOM 2062 C CA . ASP A 1 282 ? -29.002 9.294 32.311 1.00 39.69 282 ASP A CA 1
ATOM 2063 C C . ASP A 1 282 ? -28.835 10.821 32.369 1.00 39.69 282 ASP A C 1
ATOM 2065 O O . ASP A 1 282 ? -27.796 11.363 31.982 1.00 39.69 282 ASP A O 1
ATOM 2069 N N . ASP A 1 283 ? -29.929 11.456 32.786 1.00 40.19 283 ASP A N 1
ATOM 2070 C CA . ASP A 1 283 ? -30.285 12.883 32.788 1.00 40.19 283 ASP A CA 1
ATOM 2071 C C . ASP A 1 283 ? -29.249 13.898 33.323 1.00 40.19 283 ASP A C 1
ATOM 2073 O O . ASP A 1 283 ? -28.545 13.618 34.323 1.00 40.19 283 ASP A O 1
#

Sequence (283 aa):
MESVFDLPAHPLMVHFPVVAIPVLSILAILLVLKPSLRSSWRWFAIGLAVITAISTLLAASSGEALVELIEADDWVEDHESLGETLRIFVIGLAASLTALVLIARDEISAKRPIGIGISAITILFALLATVWTIRTGHEGANLTWGGVVETEAETTTTTTTAAPTTTTTATTTSAADAATTTTTTSTTTAPSTTAAAVGTPNGMALYEANCARCHGSDGVGTRGPSLGGIAAKHPEVQNEINQITNGGDRMPSFGDKLTEAEILAVVGYYREAFTEGEHSHDD

Foldseek 3Di:
DADDPPDGVLVVLQVCLLVLLLVLLVVLLVCLVDVVVLVVCVVVSLVSLVVNLVSLVVNLVVLVVVCVVDVDDPLSVVLSVLSVQLSVLSVQLSVLSNCLSVVSPPDCVPPVVVNVVSSVSNNVSSVVNNVSSVVSVVSVCCVVCVVVVVVVVVPVVPPDDDDDDDDDDDDDDDDDDDDDDDDDDYDDDDDDDDDPPPPQAQLLVLCVVQPCVACNNQQCGDNHHRLAQVCVVCVPLVVQLCCQQPPDDPGHHCVVPDPSSNSVNNSVVSNVRRYDDPDPPDD

Radius of gyration: 29.67 Å; chains: 1; bounding box: 87×48×88 Å